Protein 1U07 (pdb70)

B-factor: mean 22.91, std 12.28, range [8.28, 157.85]

Foldseek 3Di:
DAAWDWPDQFAFDQDPVCVVVVDKKKWKWWWKADLQFFTDPIDTPDIPPPPGCVVRVVVRRRVIGIDHRGIDGTDMDMHIGDGDDDDDDD/DWAWDDQDAFDQQPVCVVVVHKKKWKWWWKQALQFATHDIDTPDIVVPPGCPVRNVVRRRVIGIHHPDIDGGDMDMHIGDDDDDDDDD

Structure (mmCIF, N/CA/C/O backbone):
data_1U07
#
_entry.id   1U07
#
_cell.length_a   22.580
_cell.length_b   49.320
_cell.length_c   72.220
_cell.angle_alpha   90.00
_cell.angle_beta   97.99
_cell.angle_gamma   90.00
#
_symmetry.space_group_name_H-M   'P 1 21 1'
#
loop_
_entity.id
_entity.type
_entity.pdbx_description
1 polymer 'TonB protein'
2 water water
#
loop_
_atom_site.group_PDB
_atom_site.id
_atom_site.type_symbol
_atom_site.label_atom_id
_atom_site.label_alt_id
_atom_site.label_comp_id
_atom_site.label_asym_id
_atom_site.label_entity_id
_atom_site.label_seq_id
_atom_site.pdbx_PDB_ins_code
_atom_site.Cartn_x
_atom_site.Cartn_y
_atom_site.Cartn_z
_atom_site.occupancy
_atom_site.B_iso_or_equiv
_atom_site.auth_seq_id
_atom_site.auth_comp_id
_atom_site.auth_asym_id
_atom_site.auth_atom_id
_atom_site.pdbx_PDB_model_num
ATOM 1 N N . ALA A 1 1 ? 8.135 -22.074 30.824 1.00 39.94 150 ALA A N 1
ATOM 2 C CA . ALA A 1 1 ? 7.933 -21.538 32.182 1.00 29.46 150 ALA A CA 1
ATOM 3 C C . ALA A 1 1 ? 6.437 -21.288 32.400 1.00 27.21 150 ALA A C 1
ATOM 4 O O . ALA A 1 1 ? 5.613 -21.364 31.493 1.00 47.06 150 ALA A O 1
ATOM 6 N N . SER A 1 2 ? 6.022 -20.977 33.589 1.00 30.43 151 SER A N 1
ATOM 7 C CA . SER A 1 2 ? 4.687 -20.913 34.085 1.00 31.58 151 SER A CA 1
ATOM 8 C C . SER A 1 2 ? 3.933 -19.639 33.789 1.00 28.69 151 SER A C 1
ATOM 9 O O . SER A 1 2 ? 4.408 -18.614 33.342 1.00 53.01 151 SER A O 1
ATOM 12 N N . GLY A 1 3 ? 2.642 -19.721 34.096 1.00 28.28 152 GLY A N 1
ATOM 13 C CA . GLY A 1 3 ? 1.789 -18.529 34.140 1.00 33.04 152 GLY A CA 1
ATOM 14 C C . GLY A 1 3 ? 0.922 -18.439 32.909 1.00 30.63 152 GLY A C 1
ATOM 15 O O . GLY A 1 3 ? 1.057 -19.263 31.997 1.00 37.85 152 GLY A O 1
ATOM 16 N N . PRO A 1 4 ? 0.064 -17.441 32.895 1.00 24.17 153 PRO A N 1
ATOM 17 C CA . PRO A 1 4 ? -0.859 -17.287 31.780 1.00 21.24 153 PRO A CA 1
ATOM 18 C C . PRO A 1 4 ? -0.113 -17.153 30.460 1.00 21.19 153 PRO A C 1
ATOM 19 O O . PRO A 1 4 ? 0.926 -16.511 30.415 1.00 28.17 153 PRO A O 1
ATOM 23 N N . ARG A 1 5 ? -0.621 -17.699 29.402 1.00 21.73 154 ARG A N 1
ATOM 24 C CA . ARG A 1 5 ? -0.068 -17.666 28.075 1.00 23.94 154 ARG A CA 1
ATOM 25 C C . ARG A 1 5 ? -1.121 -17.134 27.073 1.00 17.77 154 ARG A C 1
ATOM 26 O O . ARG A 1 5 ? -2.259 -17.590 27.057 1.00 14.98 154 ARG A O 1
ATOM 34 N N . ALA A 1 6 ? -0.772 -16.150 26.253 1.00 18.56 155 ALA A N 1
ATOM 35 C CA . ALA A 1 6 ? -1.671 -15.495 25.322 1.00 15.07 155 ALA A CA 1
ATOM 36 C C . ALA A 1 6 ? -1.992 -16.329 24.085 1.00 14.66 155 ALA A C 1
ATOM 37 O O . ALA A 1 6 ? -1.106 -16.905 23.419 1.00 19.88 155 ALA A O 1
ATOM 39 N N . LEU A 1 7 ? -3.264 -16.354 23.709 1.00 13.35 156 LEU A N 1
ATOM 40 C CA . LEU A 1 7 ? -3.737 -16.830 22.434 1.00 13.39 156 LEU A CA 1
ATOM 41 C C . LEU A 1 7 ? -3.770 -15.751 21.350 1.00 11.36 156 LEU A C 1
ATOM 42 O O . LEU A 1 7 ? -3.581 -16.073 20.202 1.00 14.15 156 LEU A O 1
ATOM 47 N N . SER A 1 8 ? -4.002 -14.514 21.762 1.00 10.60 157 SER A N 1
ATOM 48 C CA . SER A 1 8 ? -4.040 -13.412 20.809 1.00 11.42 157 SER A CA 1
ATOM 49 C C . SER A 1 8 ? -3.755 -12.124 21.548 1.00 10.32 157 SER A C 1
ATOM 50 O O . SER A 1 8 ? -4.373 -11.833 22.562 1.00 11.11 157 SER A O 1
ATOM 55 N N . ARG A 1 9 ? -2.815 -11.345 21.007 1.00 10.90 158 ARG A N 1
ATOM 56 C CA . ARG A 1 9 ? -2.565 -10.011 21.477 1.00 11.81 158 ARG A CA 1
ATOM 57 C C . ARG A 1 9 ? -2.608 -8.937 20.392 1.00 13.32 158 ARG A C 1
ATOM 58 O O . ARG A 1 9 ? -1.592 -8.657 19.772 1.00 16.12 158 ARG A O 1
ATOM 66 N N . ASN A 1 10 ? -3.780 -8.323 20.253 1.00 15.87 159 ASN A N 1
ATOM 67 C CA . ASN A 1 10 ? -4.068 -7.235 19.306 1.00 16.02 159 ASN A CA 1
ATOM 68 C C . ASN A 1 10 ? -3.080 -6.103 19.490 1.00 14.78 159 ASN A C 1
ATOM 69 O O . ASN A 1 10 ? -2.873 -5.615 20.588 1.00 13.60 159 ASN A O 1
ATOM 78 N N . GLN A 1 11 ? -2.451 -5.606 18.415 1.00 16.20 160 GLN A N 1
ATOM 79 C CA . GLN A 1 11 ? -1.563 -4.452 18.499 1.00 16.49 160 GLN A CA 1
ATOM 80 C C . GLN A 1 11 ? -2.363 -3.176 18.695 1.00 14.94 160 GLN A C 1
ATOM 81 O O . GLN A 1 11 ? -3.357 -2.990 17.973 1.00 19.65 160 GLN A O 1
ATOM 92 N N . PRO A 1 12 ? -2.047 -2.252 19.579 1.00 15.22 161 PRO A N 1
ATOM 93 C CA . PRO A 1 12 ? -2.822 -1.015 19.649 1.00 16.28 161 PRO A CA 1
ATOM 94 C C . PRO A 1 12 ? -2.749 -0.179 18.386 1.00 20.88 161 PRO A C 1
ATOM 95 O O . PRO A 1 12 ? -1.763 -0.212 17.667 1.00 25.73 161 PRO A O 1
ATOM 99 N N . GLN A 1 13 ? -3.868 0.513 18.140 1.00 22.59 162 GLN A N 1
ATOM 100 C CA . GLN A 1 13 ? -3.893 1.524 17.108 1.00 23.05 162 GLN A CA 1
ATOM 101 C C . GLN A 1 13 ? -3.039 2.714 17.557 1.00 20.43 162 GLN A C 1
ATOM 102 O O . GLN A 1 13 ? -3.015 3.122 18.715 1.00 20.62 162 GLN A O 1
ATOM 108 N N . TYR A 1 14 ? -2.321 3.327 16.635 1.00 15.77 163 TYR A N 1
ATOM 109 C CA . TYR A 1 14 ? -1.571 4.557 16.840 1.00 15.03 163 TYR A CA 1
ATOM 110 C C . TYR A 1 14 ? -2.586 5.702 16.873 1.00 14.69 163 TYR A C 1
ATOM 111 O O . TYR A 1 14 ? -3.267 5.850 15.841 1.00 18.14 163 TYR A O 1
ATOM 120 N N . PRO A 1 15 ? -2.715 6.401 17.989 1.00 14.96 164 PRO A N 1
ATOM 121 C CA . PRO A 1 15 ? -3.775 7.437 18.065 1.00 16.98 164 PRO A CA 1
ATOM 122 C C . PRO A 1 15 ? -3.615 8.464 16.954 1.00 15.48 164 PRO A C 1
ATOM 123 O O . PRO A 1 15 ? -2.492 8.894 16.662 1.00 13.84 164 PRO A O 1
ATOM 127 N N . ALA A 1 16 ? -4.687 8.878 16.299 1.00 19.29 165 ALA A N 1
ATOM 128 C CA . ALA A 1 16 ? -4.594 9.851 15.221 1.00 18.79 165 ALA A CA 1
ATOM 129 C C . ALA A 1 16 ? -3.876 11.128 15.597 1.00 14.99 165 ALA A C 1
ATOM 130 O O . ALA A 1 16 ? -3.087 11.667 14.829 1.00 15.96 165 ALA A O 1
ATOM 132 N N . ARG A 1 17 ? -4.181 11.624 16.787 1.00 15.99 166 ARG A N 1
ATOM 133 C CA . ARG A 1 17 ? -3.557 12.844 17.280 1.00 14.71 166 ARG A CA 1
ATOM 134 C C . ARG A 1 17 ? -2.041 12.689 17.351 1.00 13.66 166 ARG A C 1
ATOM 135 O O . ARG A 1 17 ? -1.261 13.552 16.952 1.00 13.06 166 ARG A O 1
ATOM 143 N N . ALA A 1 18 ? -1.571 11.573 17.873 1.00 15.05 167 ALA A N 1
ATOM 144 C CA . ALA A 1 18 ? -0.147 11.297 17.950 1.00 14.06 167 ALA A CA 1
ATOM 145 C C . ALA A 1 18 ? 0.490 11.150 16.592 1.00 13.98 167 ALA A C 1
ATOM 146 O O . ALA A 1 18 ? 1.627 11.587 16.442 1.00 15.15 167 ALA A O 1
ATOM 148 N N . GLN A 1 19 ? -0.163 10.534 15.628 1.00 13.43 168 GLN A N 1
ATOM 149 C CA . GLN A 1 19 ? 0.319 10.433 14.262 1.00 14.82 168 GLN A CA 1
ATOM 150 C C . GLN A 1 19 ? 0.488 11.822 13.692 1.00 13.30 168 GLN A C 1
ATOM 151 O O . GLN A 1 19 ? 1.499 12.150 13.039 1.00 16.93 168 GLN A O 1
ATOM 157 N N . ALA A 1 20 ? -0.545 12.646 13.890 1.00 13.04 169 ALA A N 1
ATOM 158 C CA . ALA A 1 20 ? -0.522 14.011 13.327 1.00 13.26 169 ALA A CA 1
ATOM 159 C C . ALA A 1 20 ? 0.606 14.840 13.905 1.00 14.20 169 ALA A C 1
ATOM 160 O O . ALA A 1 20 ? 1.227 15.672 13.202 1.00 16.03 169 ALA A O 1
ATOM 162 N N . LEU A 1 21 ? 0.870 14.665 15.194 1.00 13.06 170 LEU A N 1
ATOM 163 C CA . LEU A 1 21 ? 1.936 15.417 15.883 1.00 14.17 170 LEU A CA 1
ATOM 164 C C . LEU A 1 21 ? 3.304 14.748 15.759 1.00 15.22 170 LEU A C 1
ATOM 165 O O . LEU A 1 21 ? 4.293 15.372 16.173 1.00 18.94 170 LEU A O 1
ATOM 170 N N . ARG A 1 22 ? 3.377 13.556 15.160 1.00 13.43 171 ARG A N 1
ATOM 171 C CA . ARG A 1 22 ? 4.595 12.788 14.950 1.00 15.49 171 ARG A CA 1
ATOM 172 C C . ARG A 1 22 ? 5.345 12.637 16.271 1.00 18.92 171 ARG A C 1
ATOM 173 O O . ARG A 1 22 ? 6.541 12.874 16.419 1.00 23.23 171 ARG A O 1
ATOM 181 N N . ILE A 1 23 ? 4.564 12.141 17.252 1.00 18.62 172 ILE A N 1
ATOM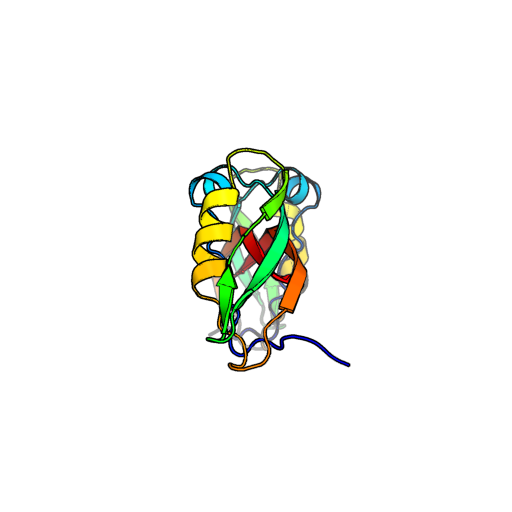 182 C CA . ILE A 1 23 ? 5.203 11.855 18.520 1.00 22.49 172 ILE A CA 1
ATOM 183 C C . ILE A 1 23 ? 5.173 10.391 18.905 1.00 16.71 172 ILE A C 1
ATOM 184 O O . ILE A 1 23 ? 4.241 9.653 18.589 1.00 16.92 172 ILE A O 1
ATOM 189 N N . GLU A 1 24 ? 6.251 10.079 19.619 1.00 13.98 173 GLU A N 1
ATOM 190 C CA . GLU A 1 24 ? 6.508 8.748 20.139 1.00 12.47 173 GLU A CA 1
ATOM 191 C C . GLU A 1 24 ? 6.013 8.666 21.558 1.00 11.01 173 GLU A C 1
ATOM 192 O O . GLU A 1 24 ? 5.789 9.674 22.239 1.00 14.42 173 GLU A O 1
ATOM 198 N N . GLY A 1 25 ? 5.926 7.444 22.032 1.00 11.08 174 GLY A N 1
ATOM 199 C CA . GLY A 1 25 ? 5.606 7.258 23.448 1.00 15.71 174 GLY A CA 1
ATOM 200 C C . GLY A 1 25 ? 5.758 5.836 23.909 1.00 9.38 174 GLY A C 1
ATOM 201 O O . GLY A 1 25 ? 6.075 4.933 23.149 1.00 9.99 174 GLY A O 1
ATOM 202 N N . GLN A 1 26 ? 5.530 5.661 25.189 1.00 9.94 175 GLN A N 1
ATOM 203 C CA . GLN A 1 26 ? 5.681 4.370 25.837 1.00 12.59 175 GLN A CA 1
ATOM 204 C C . GLN A 1 26 ? 4.650 4.246 26.943 1.00 10.82 175 GLN A C 1
ATOM 205 O O . GLN A 1 26 ? 4.487 5.223 27.679 1.00 12.16 175 GLN A O 1
ATOM 216 N N . VAL A 1 27 ? 4.044 3.090 27.056 1.00 10.66 176 VAL A N 1
ATOM 217 C CA . VAL A 1 27 ? 3.108 2.811 28.126 1.00 10.28 176 VAL A CA 1
ATOM 218 C C . VAL A 1 27 ? 3.468 1.477 28.783 1.00 10.13 176 VAL A C 1
ATOM 219 O O . VAL A 1 27 ? 3.561 0.489 28.065 1.00 11.93 176 VAL A O 1
ATOM 223 N N . LYS A 1 28 ? 3.651 1.451 30.099 1.00 9.73 177 LYS A N 1
ATOM 224 C CA . LYS A 1 28 ? 3.934 0.208 30.850 1.00 9.22 177 LYS A CA 1
ATOM 225 C C . LYS A 1 28 ? 2.667 -0.147 31.602 1.00 8.71 177 LYS A C 1
ATOM 226 O O . LYS A 1 28 ? 2.091 0.722 32.266 1.00 9.81 177 LYS A O 1
ATOM 232 N N . VAL A 1 29 ? 2.242 -1.397 31.462 1.00 8.51 178 VAL A N 1
ATOM 233 C CA . VAL A 1 29 ? 1.001 -1.860 32.032 1.00 10.04 178 VAL A CA 1
ATOM 234 C C . VAL A 1 29 ? 1.244 -3.103 32.863 1.00 10.54 178 VAL A C 1
ATOM 235 O O . VAL A 1 29 ? 1.997 -3.975 32.477 1.00 12.30 178 VAL A O 1
ATOM 239 N N . LYS A 1 30 ? 0.520 -3.180 33.974 1.00 11.40 179 LYS A N 1
ATOM 240 C CA . LYS A 1 30 ? 0.418 -4.380 34.802 1.00 11.92 179 LYS A CA 1
ATOM 241 C C . LYS A 1 30 ? -1.030 -4.823 34.810 1.00 11.80 179 LYS A C 1
ATOM 242 O O . LYS A 1 30 ? -1.928 -3.973 34.878 1.00 15.15 179 LYS A O 1
ATOM 248 N N . PHE A 1 31 ? -1.286 -6.122 34.710 1.00 11.73 180 PHE A N 1
ATOM 249 C CA . PHE A 1 31 ? -2.657 -6.578 34.598 1.00 12.63 180 PHE A CA 1
ATOM 250 C C . PHE A 1 31 ? -2.753 -8.011 35.131 1.00 12.73 180 PHE A C 1
ATOM 251 O O . PHE A 1 31 ? -1.779 -8.709 35.352 1.00 13.26 180 PHE A O 1
ATOM 259 N N . ASP A 1 32 ? -4.037 -8.408 35.281 1.00 14.56 181 ASP A N 1
ATOM 260 C CA . ASP A 1 32 ? -4.401 -9.783 35.646 1.00 13.38 181 ASP A CA 1
ATOM 261 C C . ASP A 1 32 ? -5.071 -10.469 34.474 1.00 11.69 181 ASP A C 1
ATOM 262 O O . ASP A 1 32 ? -5.571 -9.843 33.554 1.00 12.56 181 ASP A O 1
ATOM 267 N N . VAL A 1 33 ? -5.063 -11.798 34.529 1.00 12.42 182 VAL A N 1
ATOM 268 C CA . VAL A 1 33 ? -5.714 -12.660 33.572 1.00 10.97 182 VAL A CA 1
ATOM 269 C C . VAL A 1 33 ? -6.734 -13.488 34.352 1.00 10.95 182 VAL A C 1
ATOM 270 O O . VAL A 1 33 ? -6.390 -14.132 35.344 1.00 12.07 182 VAL A O 1
ATOM 274 N N . THR A 1 34 ? -7.983 -13.435 33.893 1.00 10.90 183 THR A N 1
ATOM 275 C CA . THR A 1 34 ? -9.073 -14.150 34.539 1.00 12.09 183 THR A CA 1
ATOM 276 C C . THR A 1 34 ? -9.157 -15.611 34.113 1.00 10.55 183 THR A C 1
ATOM 277 O O . THR A 1 34 ? -8.538 -15.998 33.114 1.00 11.03 183 THR A O 1
ATOM 281 N N . PRO A 1 35 ? -9.891 -16.431 34.838 1.00 11.26 184 PRO A N 1
ATOM 282 C CA . PRO A 1 35 ? -10.089 -17.836 34.419 1.00 11.84 184 PRO A CA 1
ATOM 283 C C . PRO A 1 35 ? -10.651 -17.994 33.023 1.00 11.88 184 PRO A C 1
ATOM 284 O O . PRO A 1 35 ? -10.365 -18.988 32.354 1.00 14.63 184 PRO A O 1
ATOM 288 N N . ASP A 1 36 ? -11.457 -17.042 32.557 1.00 12.60 185 ASP A N 1
ATOM 289 C CA . ASP A 1 36 ? -11.988 -17.070 31.199 1.00 14.39 185 ASP A CA 1
ATOM 290 C C . ASP A 1 36 ? -10.989 -16.652 30.140 1.00 13.75 185 ASP A C 1
ATOM 291 O O . ASP A 1 36 ? -11.322 -16.748 28.942 1.00 18.82 185 ASP A O 1
ATOM 296 N N . GLY A 1 37 ? -9.799 -16.227 30.569 1.00 12.25 186 GLY A N 1
ATOM 297 C CA . GLY A 1 37 ? -8.742 -15.820 29.628 1.00 13.01 186 GLY A CA 1
ATOM 298 C C . GLY A 1 37 ? -8.842 -14.368 29.194 1.00 11.80 186 GLY A C 1
ATOM 299 O O . GLY A 1 37 ? -8.267 -13.994 28.181 1.00 14.42 186 GLY A O 1
ATOM 300 N N . ARG A 1 38 ? -9.464 -13.516 29.993 1.00 11.46 187 ARG A N 1
ATOM 301 C CA . ARG A 1 38 ? -9.537 -12.098 29.720 1.00 11.40 187 ARG A CA 1
ATOM 302 C C . ARG A 1 38 ? -8.564 -11.305 30.563 1.00 11.55 187 ARG A C 1
ATOM 303 O O . ARG A 1 38 ? -8.200 -11.701 31.661 1.00 12.16 187 ARG A O 1
ATOM 311 N N . VAL A 1 39 ? -8.143 -10.163 30.047 1.00 13.04 188 VAL A N 1
ATOM 312 C CA . VAL A 1 39 ? -7.381 -9.196 30.785 1.00 12.05 188 VAL A CA 1
ATOM 313 C C . VAL A 1 39 ? -8.326 -8.420 31.694 1.00 14.11 188 VAL A C 1
ATOM 314 O O . VAL A 1 39 ? -9.388 -7.979 31.297 1.00 19.81 188 VAL A O 1
ATOM 318 N N . ASP A 1 40 ? -7.940 -8.241 32.942 1.00 13.12 189 ASP A N 1
ATOM 319 C CA . ASP A 1 40 ? -8.651 -7.461 33.934 1.00 15.22 189 ASP A CA 1
ATOM 320 C C . ASP A 1 40 ? -7.676 -6.683 34.785 1.00 14.71 189 ASP A C 1
ATOM 321 O O . ASP A 1 40 ? -6.482 -6.905 34.794 1.00 15.39 189 ASP A O 1
ATOM 326 N N . ASN A 1 41 ? -8.245 -5.747 35.560 1.00 16.59 190 ASN A N 1
ATOM 327 C CA . ASN A 1 41 ? -7.465 -4.960 36.504 1.00 18.89 190 ASN A CA 1
ATOM 328 C C . ASN A 1 41 ? -6.247 -4.328 35.858 1.00 18.57 190 ASN A C 1
ATOM 329 O O . ASN A 1 41 ? -5.103 -4.396 36.316 1.00 18.67 190 ASN A O 1
ATOM 338 N N . VAL A 1 42 ? -6.491 -3.681 34.724 1.00 17.23 191 VAL A N 1
ATOM 339 C CA . VAL A 1 42 ? -5.412 -3.025 33.993 1.00 17.14 191 VAL A CA 1
ATOM 340 C C . VAL A 1 42 ? -4.904 -1.830 34.793 1.00 18.57 191 VAL A C 1
ATOM 341 O O . VAL A 1 42 ? -5.677 -0.925 35.193 1.00 23.71 191 VAL A O 1
ATOM 345 N N . GLN A 1 43 ? -3.613 -1.800 35.031 1.00 16.40 192 GLN A N 1
ATOM 346 C CA . GLN A 1 43 ? -2.964 -0.689 35.720 1.00 15.80 192 GLN A CA 1
ATOM 347 C C . GLN A 1 43 ? -1.883 -0.090 34.856 1.00 13.51 192 GLN A C 1
ATOM 348 O O . GLN A 1 43 ? -0.944 -0.777 34.477 1.00 16.76 192 GLN A O 1
ATOM 354 N N . ILE A 1 44 ? -2.019 1.166 34.538 1.00 14.16 193 ILE A N 1
ATOM 355 C CA . ILE A 1 44 ? -1.027 1.896 33.801 1.00 12.53 193 ILE A CA 1
ATOM 356 C C . ILE A 1 44 ? 0.044 2.364 34.765 1.00 12.51 193 ILE A C 1
ATOM 357 O O . ILE A 1 44 ? -0.260 3.210 35.628 1.00 15.79 193 ILE A O 1
ATOM 362 N N . LEU A 1 45 ? 1.236 1.856 34.695 1.00 12.67 194 LEU A N 1
ATOM 363 C CA . LEU A 1 45 ? 2.330 2.194 35.594 1.00 13.29 194 LEU A CA 1
ATOM 364 C C . LEU A 1 45 ? 3.125 3.377 35.101 1.00 12.71 194 LEU A C 1
ATOM 365 O O . LEU A 1 45 ? 3.747 4.094 35.919 1.00 14.19 194 LEU A O 1
ATOM 370 N N . SER A 1 46 ? 3.129 3.628 33.799 1.00 11.79 195 SER A N 1
ATOM 371 C CA . SER A 1 46 ? 3.818 4.760 33.228 1.00 11.73 195 SER A CA 1
ATOM 372 C C . SER A 1 46 ? 3.201 5.011 31.866 1.00 10.29 195 SER A C 1
ATOM 373 O O . SER A 1 46 ? 2.848 4.058 31.175 1.00 10.76 195 SER A O 1
ATOM 378 N N . ALA A 1 47 ? 3.106 6.257 31.480 1.00 11.12 196 ALA A N 1
ATOM 379 C CA . ALA A 1 47 ? 2.608 6.620 30.147 1.00 11.09 196 ALA A CA 1
ATOM 380 C C . ALA A 1 47 ? 3.221 7.967 29.793 1.00 12.72 196 ALA A C 1
ATOM 381 O O . ALA A 1 47 ? 2.969 8.989 30.428 1.00 15.17 196 ALA A O 1
ATOM 383 N N . LYS A 1 48 ? 4.076 7.950 28.785 1.00 11.37 197 LYS A N 1
ATOM 384 C CA . LYS A 1 48 ? 4.809 9.133 28.382 1.00 13.82 197 LYS A CA 1
ATOM 385 C C . LYS A 1 48 ? 4.716 9.338 26.894 1.00 15.96 197 LYS A C 1
ATOM 386 O O . LYS A 1 48 ? 4.994 8.389 26.193 1.00 20.65 197 LYS A O 1
ATOM 392 N N . PRO A 1 49 ? 4.357 10.512 26.424 1.00 14.81 198 PRO A N 1
ATOM 393 C CA . PRO A 1 49 ? 3.776 11.608 27.202 1.00 13.62 198 PRO A CA 1
ATOM 394 C C . PRO A 1 49 ? 2.395 11.236 27.728 1.00 13.76 198 PRO A C 1
ATOM 395 O O . PRO A 1 49 ? 1.811 10.309 27.187 1.00 18.12 198 PRO A O 1
ATOM 399 N N . ALA A 1 50 ? 1.953 11.948 28.757 1.00 15.05 199 ALA A N 1
ATOM 400 C CA . ALA A 1 50 ? 0.656 11.686 29.360 1.00 15.72 199 ALA A CA 1
ATOM 401 C C . ALA A 1 50 ? -0.487 12.081 28.436 1.00 16.44 199 ALA A C 1
ATOM 402 O O . ALA A 1 50 ? -0.354 13.008 27.606 1.00 20.01 199 ALA A O 1
ATOM 404 N N . ASN A 1 51 ? -1.615 11.417 28.643 1.00 18.96 200 ASN A N 1
ATOM 405 C CA . ASN A 1 51 ? -2.853 11.846 27.971 1.00 21.99 200 ASN A CA 1
ATOM 406 C C . ASN A 1 51 ? -2.760 11.838 26.451 1.00 19.67 200 ASN A C 1
ATOM 407 O O . ASN A 1 51 ? -3.158 12.736 25.706 1.00 29.86 200 ASN A O 1
ATOM 412 N N . MET A 1 52 ? -2.210 10.701 26.000 1.00 15.19 201 MET A N 1
ATOM 413 C CA . MET A 1 52 ? -2.044 10.473 24.574 1.00 14.28 201 MET A CA 1
ATOM 414 C C . MET A 1 52 ? -2.312 9.044 24.139 1.00 12.48 201 MET A C 1
ATOM 415 O O . MET A 1 52 ? -3.013 8.836 23.144 1.00 15.18 201 MET A O 1
ATOM 420 N N . PHE A 1 53 ? -1.734 8.078 24.836 1.00 10.72 202 PHE A N 1
ATOM 421 C CA . PHE A 1 53 ? -1.748 6.674 24.423 1.00 11.21 202 PHE A CA 1
ATOM 422 C C . PHE A 1 53 ? -2.581 5.774 25.301 1.00 10.40 202 PHE A C 1
ATOM 423 O O . PHE A 1 53 ? -2.772 4.602 24.959 1.00 10.76 202 PHE A O 1
ATOM 431 N N . GLU A 1 54 ? -3.015 6.228 26.475 1.00 11.97 203 GLU A N 1
ATOM 432 C CA . GLU A 1 54 ? -3.644 5.342 27.455 1.00 12.32 203 GLU A CA 1
ATOM 433 C C . GLU A 1 54 ? -4.900 4.692 26.911 1.00 12.19 203 GLU A C 1
ATOM 434 O O . GLU A 1 54 ? -5.124 3.492 27.131 1.00 11.81 203 GLU A O 1
ATOM 440 N N . ARG A 1 55 ? -5.748 5.456 26.267 1.00 12.49 204 ARG A N 1
ATOM 441 C CA . ARG A 1 55 ? -7.046 4.923 25.805 1.00 14.53 204 ARG A CA 1
ATOM 442 C C . ARG A 1 55 ? -6.801 3.827 24.771 1.00 12.28 204 ARG A C 1
ATOM 443 O O . ARG A 1 55 ? -7.457 2.774 24.827 1.00 12.46 204 ARG A O 1
ATOM 451 N N . GLU A 1 56 ? -5.917 4.040 23.798 1.00 11.36 205 GLU A N 1
ATOM 452 C CA . GLU A 1 56 ? -5.729 3.015 22.785 1.00 11.37 205 GLU A CA 1
ATOM 453 C C . GLU A 1 56 ? -5.062 1.784 23.357 1.00 9.42 205 GLU A C 1
ATOM 454 O O . GLU A 1 56 ? -5.351 0.664 22.925 1.00 10.80 205 GLU A O 1
ATOM 460 N N . VAL A 1 57 ? -4.200 1.920 24.343 1.00 9.72 206 VAL A N 1
ATOM 461 C CA . VAL A 1 57 ? -3.626 0.767 24.997 1.00 9.40 206 VAL A CA 1
ATOM 462 C C . VAL A 1 57 ? -4.691 -0.050 25.690 1.00 9.37 206 VAL A C 1
ATOM 463 O O . VAL A 1 57 ? -4.774 -1.275 25.539 1.00 9.92 206 VAL A O 1
ATOM 467 N N . LYS A 1 58 ? -5.537 0.644 26.486 1.00 10.29 207 LYS A N 1
ATOM 468 C CA . LYS A 1 58 ? -6.594 -0.085 27.200 1.00 11.18 207 LYS A CA 1
ATOM 469 C C . LYS A 1 58 ? -7.532 -0.751 26.241 1.00 11.13 207 LYS A C 1
ATOM 470 O O . LYS A 1 58 ? -7.957 -1.903 26.453 1.00 12.50 207 LYS A O 1
ATOM 476 N N . ASN A 1 59 ? -7.920 -0.076 25.142 1.00 11.16 208 ASN A N 1
ATOM 477 C CA . ASN A 1 59 ? -8.865 -0.646 24.235 1.00 11.86 208 ASN A CA 1
ATOM 478 C C . ASN A 1 59 ? -8.274 -1.894 23.595 1.00 10.57 208 ASN A C 1
ATOM 479 O O . ASN A 1 59 ? -8.980 -2.871 23.358 1.00 11.84 208 ASN A O 1
ATOM 484 N N . ALA A 1 60 ? -6.954 -1.883 23.287 1.00 10.41 209 ALA A N 1
ATOM 485 C CA . ALA A 1 60 ? -6.342 -3.054 22.700 1.00 10.46 209 ALA A CA 1
ATOM 486 C C . ALA A 1 60 ? -6.285 -4.190 23.704 1.00 9.79 209 ALA A C 1
ATOM 487 O O . ALA A 1 60 ? -6.546 -5.341 23.331 1.00 10.79 209 ALA A O 1
ATOM 489 N N . MET A 1 61 ? -5.898 -3.910 24.917 1.00 10.42 210 MET A N 1
ATOM 490 C CA . MET A 1 61 ? -5.701 -4.999 25.864 1.00 11.63 210 MET A CA 1
ATOM 491 C C . MET A 1 61 ? -7.023 -5.706 26.199 1.00 10.47 210 MET A C 1
ATOM 492 O O . MET A 1 61 ? -7.007 -6.911 26.467 1.00 10.87 210 MET A O 1
ATOM 497 N N . ARG A 1 62 ? -8.178 -5.023 26.126 1.00 10.08 211 ARG A N 1
ATOM 498 C CA . ARG A 1 62 ? -9.455 -5.706 26.325 1.00 10.69 211 ARG A CA 1
ATOM 499 C C . ARG A 1 62 ? -9.770 -6.686 25.188 1.00 10.02 211 ARG A C 1
ATOM 500 O O . ARG A 1 62 ? -10.640 -7.550 25.383 1.00 11.95 211 ARG A O 1
ATOM 508 N N . ARG A 1 63 ? -9.082 -6.602 24.070 1.00 8.78 212 ARG A N 1
ATOM 509 C CA . ARG A 1 63 ? -9.199 -7.549 22.992 1.00 9.32 212 ARG A CA 1
ATOM 510 C C . ARG A 1 63 ? -8.326 -8.774 23.165 1.00 9.32 212 ARG A C 1
ATOM 511 O O . ARG A 1 63 ? -8.492 -9.777 22.440 1.00 10.38 212 ARG A O 1
ATOM 519 N N . TRP A 1 64 ? -7.318 -8.697 24.025 1.00 8.63 213 TRP A N 1
ATOM 520 C CA . TRP A 1 64 ? -6.390 -9.790 24.168 1.00 8.73 213 TRP A CA 1
ATOM 521 C C . TRP A 1 64 ? -7.120 -11.017 24.699 1.00 8.45 213 TRP A C 1
ATOM 522 O O . TRP A 1 64 ? -8.111 -10.906 25.435 1.00 9.68 213 TRP A O 1
ATOM 533 N N . ARG A 1 65 ? -6.646 -12.187 24.342 1.00 8.28 214 ARG A N 1
ATOM 534 C CA . ARG A 1 65 ? -7.198 -13.453 24.810 1.00 8.64 214 ARG A CA 1
ATOM 535 C C . ARG A 1 65 ? -6.065 -14.339 25.307 1.00 9.18 214 ARG A C 1
ATOM 536 O O . ARG A 1 65 ? -5.070 -14.487 24.612 1.00 10.39 214 ARG A O 1
ATOM 544 N N . TYR A 1 66 ? -6.224 -14.942 26.467 1.00 10.44 215 TYR A N 1
ATOM 545 C CA . TYR A 1 66 ? -5.313 -15.875 27.099 1.00 11.34 215 TYR A CA 1
ATOM 546 C C . TYR A 1 66 ? -5.943 -17.240 27.155 1.00 12.33 215 TYR A C 1
ATOM 547 O O . TYR A 1 66 ? -7.151 -17.394 27.092 1.00 11.95 215 TYR A O 1
ATOM 556 N N . GLU A 1 67 ? -5.121 -18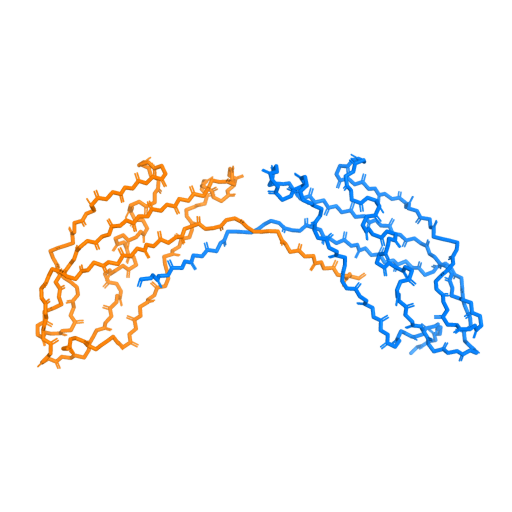.269 27.343 1.00 12.82 216 GLU A N 1
ATOM 557 C CA . GLU A 1 67 ? -5.627 -19.609 27.592 1.00 14.09 216 GLU A CA 1
ATOM 558 C C . GLU A 1 67 ? -6.618 -19.605 28.735 1.00 13.41 216 GLU A C 1
ATOM 559 O O . GLU A 1 67 ? -6.256 -19.069 29.797 1.00 14.09 216 GLU A O 1
ATOM 570 N N . PRO A 1 68 ? -7.821 -20.144 28.622 1.00 15.36 217 PRO A N 1
ATOM 571 C CA . PRO A 1 68 ? -8.693 -20.265 29.786 1.00 15.34 217 PRO A CA 1
ATOM 572 C C . PRO A 1 68 ? -8.191 -21.278 30.795 1.00 15.79 217 PRO A C 1
ATOM 573 O O . PRO A 1 68 ? -7.466 -22.219 30.475 1.00 18.50 217 PRO A O 1
ATOM 577 N N . GLY A 1 69 ? -8.565 -21.074 32.054 1.00 15.03 218 GLY A N 1
ATOM 578 C CA . GLY A 1 69 ? -8.215 -21.982 33.142 1.00 16.56 218 GLY A CA 1
ATOM 579 C C . GLY A 1 69 ? -6.865 -21.770 33.766 1.00 15.92 218 GLY A C 1
ATOM 580 O O . GLY A 1 69 ? -6.419 -22.545 34.611 1.00 19.31 218 GLY A O 1
ATOM 581 N N . LYS A 1 70 ? -6.162 -20.697 33.401 1.00 15.10 219 LYS A N 1
ATOM 582 C CA . LYS A 1 70 ? -4.792 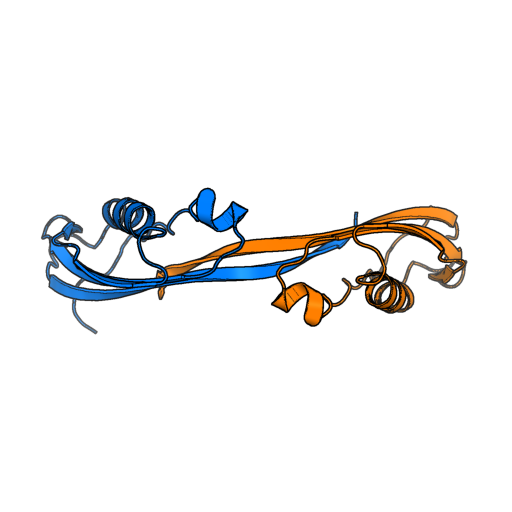-20.437 33.848 1.00 16.56 219 LYS A CA 1
ATOM 583 C C . LYS A 1 70 ? -4.719 -18.967 34.253 1.00 15.03 219 LYS A C 1
ATOM 584 O O . LYS A 1 70 ? -3.985 -18.224 33.590 1.00 15.62 219 LYS A O 1
ATOM 590 N N . PRO A 1 71 ? -5.499 -18.562 35.264 1.00 13.62 220 PRO A N 1
ATOM 591 C CA . PRO A 1 71 ? -5.466 -17.157 35.663 1.00 13.81 220 PRO A CA 1
ATOM 592 C C . PRO A 1 71 ? -4.141 -16.801 36.303 1.00 14.89 220 PRO A C 1
ATOM 593 O O . PRO A 1 71 ? -3.365 -17.641 36.767 1.00 18.89 220 PRO A O 1
ATOM 597 N N . GLY A 1 72 ? -3.854 -15.514 36.345 1.00 15.80 221 GLY A N 1
ATOM 598 C CA . GLY A 1 72 ? -2.691 -15.020 37.040 1.00 17.87 221 GLY A CA 1
ATOM 599 C C . GLY A 1 72 ? -2.825 -13.538 37.310 1.00 16.86 221 GLY A C 1
ATOM 600 O O . GLY A 1 72 ? -3.760 -12.910 36.880 1.00 18.79 221 GLY A O 1
ATOM 601 N N . SER A 1 73 ? -1.885 -13.032 38.093 1.00 19.40 222 SER A N 1
ATOM 602 C CA . SER A 1 73 ? -1.908 -11.643 38.467 1.00 19.95 222 SER A CA 1
ATOM 603 C C . SER A 1 73 ? -0.529 -11.036 38.276 1.00 19.10 222 SER A C 1
ATOM 604 O O . SER A 1 73 ? 0.518 -11.633 38.424 1.00 22.82 222 SER A O 1
ATOM 609 N N . GLY A 1 74 ? -0.587 -9.738 38.005 1.00 18.63 223 GLY A N 1
ATOM 610 C CA . GLY A 1 74 ? 0.662 -8.992 38.008 1.00 19.66 223 GLY A CA 1
ATOM 611 C C . GLY A 1 74 ? 1.562 -9.153 36.797 1.00 16.73 223 GLY A C 1
ATOM 612 O O . GLY A 1 74 ? 2.780 -8.979 36.857 1.00 21.20 223 GLY A O 1
ATOM 613 N N . ILE A 1 75 ? 1.002 -9.496 35.652 1.00 14.52 224 ILE A N 1
ATOM 614 C CA . ILE A 1 75 ? 1.705 -9.584 34.375 1.00 13.25 224 ILE A CA 1
ATOM 615 C C . ILE A 1 75 ? 2.034 -8.180 33.888 1.00 11.28 224 ILE A C 1
ATOM 616 O O . ILE A 1 75 ? 1.215 -7.282 34.012 1.00 12.76 224 ILE A O 1
ATOM 621 N N . VAL A 1 76 ? 3.237 -7.974 33.390 1.00 12.25 225 VAL A N 1
ATOM 622 C CA . VAL A 1 76 ? 3.712 -6.680 32.942 1.00 12.37 225 VAL A CA 1
ATOM 623 C C . VAL A 1 76 ? 4.039 -6.708 31.481 1.00 11.83 225 VAL A C 1
ATOM 624 O O . VAL A 1 76 ? 4.645 -7.630 30.943 1.00 16.49 225 VAL A O 1
ATOM 628 N N . VAL A 1 77 ? 3.576 -5.690 30.747 1.00 11.10 226 VAL A N 1
ATOM 629 C CA . VAL A 1 77 ? 3.933 -5.510 29.349 1.00 10.55 226 VAL A CA 1
ATOM 630 C C . VAL A 1 77 ? 4.287 -4.036 29.136 1.00 9.64 226 VAL A C 1
ATOM 631 O O . VAL A 1 77 ? 3.803 -3.145 29.793 1.00 10.11 226 VAL A O 1
ATOM 638 N N . ASN A 1 78 ? 5.180 -3.812 28.165 1.00 11.57 227 ASN A N 1
ATOM 639 C CA . ASN A 1 78 ? 5.573 -2.464 27.729 1.00 11.08 227 ASN A CA 1
ATOM 640 C C . ASN A 1 78 ? 5.084 -2.316 26.311 1.00 10.75 227 ASN A C 1
ATOM 641 O O . ASN A 1 78 ? 5.363 -3.192 25.467 1.00 12.57 227 ASN A O 1
ATOM 646 N N . ILE A 1 79 ? 4.426 -1.220 25.976 1.00 9.96 228 ILE A N 1
ATOM 647 C CA . ILE A 1 79 ? 3.927 -0.924 24.668 1.00 9.60 228 ILE A CA 1
ATOM 648 C C . ILE A 1 79 ? 4.642 0.297 24.151 1.00 9.37 228 ILE A C 1
ATOM 649 O O . ILE A 1 79 ? 4.630 1.342 24.802 1.00 11.88 228 ILE A O 1
ATOM 658 N N . LEU A 1 80 ? 5.254 0.185 22.980 1.00 8.87 229 LEU A N 1
ATOM 659 C CA . LEU A 1 80 ? 5.978 1.295 22.363 1.00 8.75 229 LEU A CA 1
ATOM 660 C C . LEU A 1 80 ? 5.189 1.832 21.191 1.00 9.13 229 LEU A C 1
ATOM 661 O O . LEU A 1 80 ? 4.627 1.081 20.389 1.00 10.57 229 LEU A O 1
ATOM 666 N N . PHE A 1 81 ? 5.225 3.143 21.062 1.00 9.07 230 PHE A N 1
ATOM 667 C CA . PHE A 1 81 ? 4.726 3.890 19.907 1.00 9.49 230 PHE A CA 1
ATOM 668 C C . PHE A 1 81 ? 5.928 4.582 19.314 1.00 10.68 230 PHE A C 1
ATOM 669 O O . PHE A 1 81 ? 6.533 5.463 19.957 1.00 10.63 230 PHE A O 1
ATOM 677 N N . LYS A 1 82 ? 6.328 4.096 18.152 1.00 10.83 231 LYS A N 1
ATOM 678 C CA . LYS A 1 82 ? 7.603 4.434 17.535 1.00 12.49 231 LYS A CA 1
ATOM 679 C C . LYS A 1 82 ? 7.414 5.250 16.268 1.00 13.68 231 LYS A C 1
ATOM 680 O O . LYS A 1 82 ? 6.528 4.911 15.481 1.00 14.75 231 LYS A O 1
ATOM 686 N N . ILE A 1 83 ? 8.276 6.229 16.064 1.00 15.57 232 ILE A N 1
ATOM 687 C CA . ILE A 1 83 ? 8.303 7.034 14.852 1.00 18.37 232 ILE A CA 1
ATOM 688 C C . ILE A 1 83 ? 9.605 6.734 14.126 1.00 18.60 232 ILE A C 1
ATOM 689 O O . ILE A 1 83 ? 10.713 6.792 14.683 1.00 21.42 232 ILE A O 1
ATOM 694 N N . ASN A 1 84 ? 9.474 6.424 12.831 1.00 19.83 233 ASN A N 1
ATOM 695 C CA . ASN A 1 84 ? 10.595 6.178 11.975 1.00 22.07 233 ASN A CA 1
ATOM 696 C C . ASN A 1 84 ? 10.356 6.783 10.578 1.00 22.78 233 ASN A C 1
ATOM 697 O O . ASN A 1 84 ? 9.219 6.929 10.121 1.00 25.03 233 ASN A O 1
ATOM 702 N N . GLY A 1 85 ? 11.445 7.126 9.906 1.00 21.21 234 GLY A N 1
ATOM 703 C CA . GLY A 1 85 ? 11.309 7.630 8.522 1.00 19.39 234 GLY A CA 1
ATOM 704 C C . GLY A 1 85 ? 11.482 6.494 7.529 1.00 20.09 234 GLY A C 1
ATOM 705 O O . GLY A 1 85 ? 12.315 5.620 7.751 1.00 24.23 234 GLY A O 1
ATOM 706 N N . THR A 1 86 ? 10.678 6.460 6.480 1.00 21.02 235 THR A N 1
ATOM 707 C CA . THR A 1 86 ? 10.718 5.497 5.398 1.00 26.31 235 THR A CA 1
ATOM 708 C C . THR A 1 86 ? 10.763 6.235 4.060 1.00 24.12 235 THR A C 1
ATOM 709 O O . THR A 1 86 ? 10.438 7.390 4.022 1.00 20.49 235 THR A O 1
ATOM 713 N N . THR A 1 87 ? 11.123 5.559 2.989 1.00 21.53 236 THR A N 1
ATOM 714 C CA . THR A 1 87 ? 11.204 6.212 1.696 1.00 19.31 236 THR A CA 1
ATOM 715 C C . THR A 1 87 ? 10.421 5.396 0.683 1.00 18.38 236 THR A C 1
ATOM 716 O O . THR A 1 87 ? 10.191 4.217 0.870 1.00 22.00 236 THR A O 1
ATOM 720 N N . GLU A 1 88 ? 10.000 5.999 -0.398 1.00 17.12 237 GLU A N 1
ATOM 721 C CA . GLU A 1 88 ? 9.261 5.318 -1.476 1.00 17.45 237 GLU A CA 1
ATOM 722 C C . GLU A 1 88 ? 9.740 5.848 -2.819 1.00 18.51 237 GLU A C 1
ATOM 723 O O . GLU A 1 88 ? 9.784 7.075 -2.898 1.00 19.25 237 GLU A O 1
ATOM 729 N N . ILE A 1 89 ? 10.026 4.975 -3.781 1.00 18.40 238 ILE A N 1
ATOM 730 C CA . ILE A 1 89 ? 10.284 5.401 -5.145 1.00 17.67 238 ILE A CA 1
ATOM 731 C C . ILE A 1 89 ? 9.025 5.065 -5.960 1.00 17.01 238 ILE A C 1
ATOM 732 O O . ILE A 1 89 ? 8.595 3.905 -5.943 1.00 22.67 238 ILE A O 1
ATOM 737 N N . GLN A 1 90 ? 8.483 6.092 -6.613 1.00 18.44 239 GLN A N 1
ATOM 738 C CA . GLN A 1 90 ? 7.288 5.957 -7.432 1.00 20.35 239 GLN A CA 1
ATOM 739 C C . GLN A 1 90 ? 7.578 6.329 -8.893 1.00 22.84 239 GLN A C 1
ATOM 740 O O . GLN A 1 90 ? 7.027 5.543 -9.768 1.00 29.55 239 GLN A O 1
ATOM 747 N N . GLY B 1 3 ? 10.086 0.460 -22.604 1.00 53.38 152 GLY B N 1
ATOM 748 C CA . GLY B 1 3 ? 11.506 0.521 -22.853 1.00 45.15 152 GLY B CA 1
ATOM 749 C C . GLY B 1 3 ? 12.374 0.216 -21.638 1.00 36.93 152 GLY B C 1
ATOM 750 O O . GLY B 1 3 ? 12.555 -0.975 -21.367 1.00 40.75 152 GLY B O 1
ATOM 751 N N . PRO B 1 4 ? 12.936 1.182 -20.934 1.00 27.34 153 PRO B N 1
ATOM 752 C CA . PRO B 1 4 ? 13.944 0.916 -19.894 1.00 23.96 153 PRO B CA 1
ATOM 753 C C . PRO B 1 4 ? 13.426 -0.088 -18.879 1.00 23.54 153 PRO B C 1
ATOM 754 O O . PRO B 1 4 ? 12.267 -0.224 -18.525 1.00 30.07 153 PRO B O 1
ATOM 758 N N . ARG B 1 5 ? 14.319 -0.923 -18.392 1.00 19.83 154 ARG B N 1
ATOM 759 C CA . ARG B 1 5 ? 14.025 -1.965 -17.442 1.00 16.59 154 ARG B CA 1
ATOM 760 C C . ARG B 1 5 ? 14.934 -1.856 -16.205 1.00 17.47 154 ARG B C 1
ATOM 761 O O . ARG B 1 5 ? 16.146 -2.121 -16.283 1.00 16.46 154 ARG B O 1
ATOM 769 N N . ALA B 1 6 ? 14.395 -1.503 -15.061 1.00 18.85 155 ALA B N 1
ATOM 770 C CA . ALA B 1 6 ? 15.200 -1.393 -13.847 1.00 17.88 155 ALA B CA 1
ATOM 771 C C . ALA B 1 6 ? 15.659 -2.735 -13.308 1.00 15.80 155 ALA B C 1
ATOM 772 O O . ALA B 1 6 ? 14.864 -3.672 -13.255 1.00 19.54 155 ALA B O 1
ATOM 774 N N . LEU B 1 7 ? 16.931 -2.826 -12.927 1.00 15.03 156 LEU B N 1
ATOM 775 C CA . LEU B 1 7 ? 17.518 -3.954 -12.238 1.00 16.09 156 LEU B CA 1
ATOM 776 C C . LEU B 1 7 ? 17.670 -3.712 -10.755 1.00 16.55 156 LEU B C 1
ATOM 777 O O . LEU B 1 7 ? 17.448 -4.626 -9.941 1.00 20.25 156 LEU B O 1
ATOM 782 N N . SER B 1 8 ? 18.081 -2.530 -10.358 1.00 15.02 157 SER B N 1
ATOM 783 C CA . SER B 1 8 ? 18.257 -2.166 -8.943 1.00 16.08 157 SER B CA 1
ATOM 784 C C . SER B 1 8 ? 17.953 -0.680 -8.799 1.00 14.15 157 SER B C 1
ATOM 785 O O . SER B 1 8 ? 18.547 0.087 -9.549 1.00 14.79 157 SER B O 1
ATOM 788 N N . ARG B 1 9 ? 17.026 -0.344 -7.913 1.00 15.52 158 ARG B N 1
ATOM 789 C CA . ARG B 1 9 ? 16.810 1.058 -7.579 1.00 14.69 158 ARG B CA 1
ATOM 790 C C . ARG B 1 9 ? 16.872 1.271 -6.082 1.00 15.13 158 ARG B C 1
ATOM 791 O O . ARG B 1 9 ? 15.865 1.264 -5.381 1.00 16.94 158 ARG B O 1
ATOM 799 N N . ASN B 1 10 ? 18.059 1.433 -5.532 1.00 15.48 159 ASN B N 1
ATOM 800 C CA . ASN B 1 10 ? 18.399 1.660 -4.129 1.00 16.49 159 ASN B CA 1
ATOM 801 C C . ASN B 1 10 ? 17.520 2.755 -3.570 1.00 15.10 159 ASN B C 1
ATOM 802 O O . ASN B 1 10 ? 17.429 3.828 -4.185 1.00 13.24 159 ASN B O 1
ATOM 811 N N . GLN B 1 11 ? 16.915 2.561 -2.409 1.00 15.81 160 GLN B N 1
ATOM 812 C CA . GLN B 1 11 ? 16.219 3.617 -1.724 1.00 15.75 160 GLN B CA 1
ATOM 813 C C . GLN B 1 11 ? 17.179 4.681 -1.200 1.00 15.69 160 GLN B C 1
ATOM 814 O O . GLN B 1 11 ? 18.228 4.303 -0.706 1.00 18.88 160 GLN B O 1
ATOM 820 N N . PRO B 1 12 ? 16.799 5.915 -1.240 1.00 14.34 161 PRO B N 1
ATOM 821 C CA . PRO B 1 12 ? 17.687 6.915 -0.641 1.00 16.01 161 PRO B CA 1
ATOM 822 C C . PRO B 1 12 ? 17.774 6.771 0.855 1.00 16.85 161 PRO B C 1
ATOM 823 O O . PRO B 1 12 ? 16.833 6.321 1.513 1.00 18.31 161 PRO B O 1
ATOM 827 N N . GLN B 1 13 ? 18.913 7.139 1.430 1.00 17.32 162 GLN B N 1
ATOM 828 C CA . GLN B 1 13 ? 19.048 7.328 2.852 1.00 19.41 162 GLN B CA 1
ATOM 829 C C . GLN B 1 13 ? 18.151 8.464 3.298 1.00 18.31 162 GLN B C 1
ATOM 830 O O . GLN B 1 13 ? 18.041 9.491 2.608 1.00 19.08 162 GLN B O 1
ATOM 836 N N . TYR B 1 14 ? 17.496 8.305 4.437 1.00 19.19 163 TYR B N 1
ATOM 837 C CA . TYR B 1 14 ? 16.724 9.393 5.014 1.00 16.82 163 TYR B CA 1
ATOM 838 C C . TYR B 1 14 ? 17.680 10.338 5.720 1.00 17.00 163 TYR B C 1
ATOM 839 O O . TYR B 1 14 ? 18.404 9.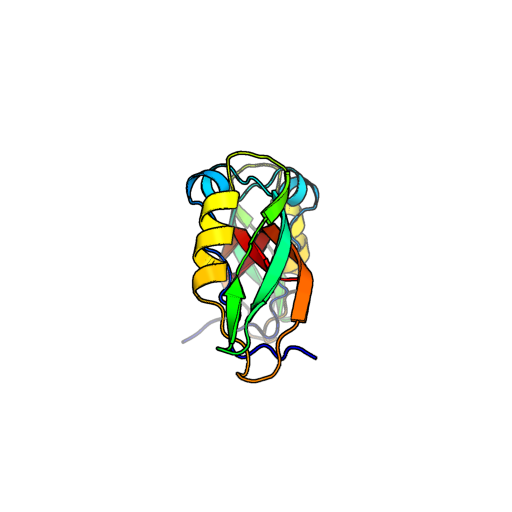833 6.601 1.00 19.27 163 TYR B O 1
ATOM 848 N N . PRO B 1 15 ? 17.802 11.600 5.315 1.00 16.14 164 PRO B N 1
ATOM 849 C CA . PRO B 1 15 ? 18.764 12.475 5.976 1.00 17.64 164 PRO B CA 1
ATOM 850 C C . PRO B 1 15 ? 18.582 12.473 7.479 1.00 17.63 164 PRO B C 1
ATOM 851 O O . PRO B 1 15 ? 17.442 12.545 7.968 1.00 17.31 164 PRO B O 1
ATOM 855 N N . ALA B 1 16 ? 19.669 12.424 8.251 1.00 18.17 165 ALA B N 1
ATOM 856 C CA . ALA B 1 16 ? 19.509 12.230 9.662 1.00 17.36 165 ALA B CA 1
ATOM 857 C C . ALA B 1 16 ? 18.837 13.437 10.289 1.00 16.31 165 ALA B C 1
ATOM 858 O O . ALA B 1 16 ? 18.063 13.299 11.221 1.00 16.12 165 ALA B O 1
ATOM 860 N N . ARG B 1 17 ? 19.150 14.635 9.833 1.00 17.29 166 ARG B N 1
ATOM 861 C CA . ARG B 1 17 ? 18.498 15.820 10.399 1.00 16.07 166 ARG B CA 1
ATOM 862 C C . ARG B 1 17 ? 16.990 15.781 10.218 1.00 14.49 166 ARG B C 1
ATOM 863 O O . ARG B 1 17 ? 16.181 16.083 11.105 1.00 16.49 166 ARG B O 1
ATOM 871 N N . ALA B 1 18 ? 16.576 15.385 9.024 1.00 16.73 167 ALA B N 1
ATOM 872 C CA . ALA B 1 18 ? 15.173 15.363 8.694 1.00 16.60 167 ALA B CA 1
ATOM 873 C C . ALA B 1 18 ? 14.477 14.282 9.517 1.00 19.16 167 ALA B C 1
ATOM 874 O O . ALA B 1 18 ? 13.369 14.473 10.021 1.00 21.36 167 ALA B O 1
ATOM 876 N N . GLN B 1 19 ? 15.148 13.154 9.699 1.00 18.82 168 GLN B N 1
ATOM 877 C CA . GLN B 1 19 ? 14.554 12.150 10.537 1.00 21.97 168 GLN B CA 1
ATOM 878 C C . GLN B 1 19 ? 14.419 12.627 11.968 1.00 22.46 168 GLN B C 1
ATOM 879 O O . GLN B 1 19 ? 13.393 12.410 12.588 1.00 23.93 168 GLN B O 1
ATOM 885 N N . ALA B 1 20 ? 15.468 13.242 12.486 1.00 16.94 169 ALA B N 1
ATOM 886 C CA . ALA B 1 20 ? 15.398 13.695 13.884 1.00 17.63 169 ALA B CA 1
ATOM 887 C C . ALA B 1 20 ? 14.310 14.726 14.082 1.00 18.88 169 ALA B C 1
ATOM 888 O O . ALA B 1 20 ? 13.723 14.760 15.165 1.00 20.75 169 ALA B O 1
ATOM 890 N N . LEU B 1 21 ? 14.073 15.580 13.097 1.00 16.33 170 LEU B N 1
ATOM 891 C CA . LEU B 1 21 ? 13.054 16.629 13.189 1.00 18.38 170 LEU B CA 1
ATOM 892 C C . LEU B 1 21 ? 11.688 16.133 12.751 1.00 20.12 170 LEU B C 1
ATOM 893 O O . LEU B 1 21 ? 10.701 16.869 12.808 1.00 23.69 170 LEU B O 1
ATOM 898 N N . ARG B 1 22 ? 11.640 14.883 12.237 1.00 21.50 171 ARG B N 1
ATOM 899 C CA . ARG B 1 22 ? 10.362 14.343 11.772 1.00 22.95 171 ARG B CA 1
ATOM 900 C C . ARG B 1 22 ? 9.783 15.185 10.630 1.00 22.57 171 ARG B C 1
ATOM 901 O O . ARG B 1 22 ? 8.589 15.529 10.581 1.00 26.50 171 ARG B O 1
ATOM 916 N N . ILE B 1 23 ? 10.694 15.498 9.722 1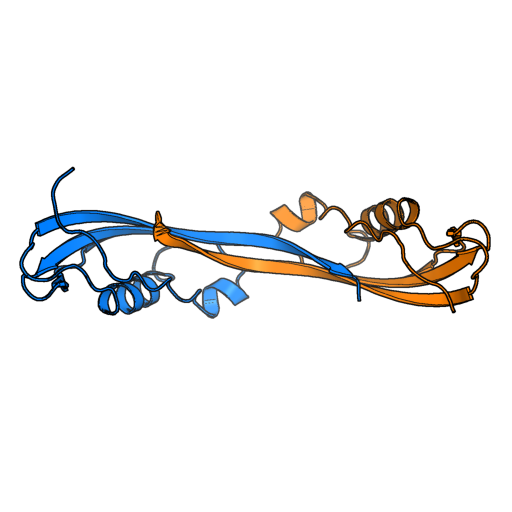.00 22.32 172 ILE B N 1
ATOM 917 C CA . ILE B 1 23 ? 10.334 16.196 8.477 1.00 21.44 172 ILE B CA 1
ATOM 918 C C . ILE B 1 23 ? 10.132 15.218 7.334 1.00 21.48 172 ILE B C 1
ATOM 919 O O . ILE B 1 23 ? 11.012 14.463 6.958 1.00 21.42 172 ILE B O 1
ATOM 924 N N . GLU B 1 24 ? 8.921 15.243 6.728 1.00 26.89 173 GLU B N 1
ATOM 925 C CA . GLU B 1 24 ? 8.571 14.558 5.522 1.00 25.75 173 GLU B CA 1
ATOM 926 C C . GLU B 1 24 ? 8.948 15.370 4.295 1.00 23.49 173 GLU B C 1
ATOM 927 O O . GLU B 1 24 ? 9.111 16.586 4.332 1.00 30.70 173 GLU B O 1
ATOM 933 N N . GLY B 1 25 ? 9.051 14.663 3.141 1.00 23.41 174 GLY B N 1
ATOM 934 C CA . GLY B 1 25 ? 9.421 15.420 1.936 1.00 23.45 174 GLY B CA 1
ATOM 935 C C . GLY B 1 25 ? 9.000 14.618 0.706 1.00 21.68 174 GLY B C 1
ATOM 936 O O . GLY B 1 25 ? 8.689 13.459 0.720 1.00 23.32 174 GLY B O 1
ATOM 937 N N . GLN B 1 26 ? 9.061 15.308 -0.397 1.00 21.63 175 GLN B N 1
ATOM 938 C CA . GLN B 1 26 ? 8.837 14.796 -1.730 1.00 23.38 175 GLN B CA 1
ATOM 939 C C . GLN B 1 26 ? 9.788 15.454 -2.702 1.00 18.20 175 GLN B C 1
ATOM 940 O O . GLN B 1 26 ? 9.907 16.684 -2.755 1.00 22.29 175 GLN B O 1
ATOM 946 N N . VAL B 1 27 ? 10.412 14.571 -3.508 1.00 16.80 176 VAL B N 1
ATOM 947 C CA . VAL B 1 27 ? 11.284 14.998 -4.568 1.00 17.32 176 VAL B CA 1
ATOM 948 C C . VAL B 1 27 ? 10.899 14.350 -5.877 1.00 18.27 176 VAL B C 1
ATOM 949 O O . VAL B 1 27 ? 10.871 13.128 -6.043 1.00 18.47 176 VAL B O 1
ATOM 953 N N . LYS B 1 28 ? 10.638 15.188 -6.891 1.00 19.41 177 LYS B N 1
ATOM 954 C CA . LYS B 1 28 ? 10.258 14.788 -8.236 1.00 20.52 177 LYS B CA 1
ATOM 955 C C . LYS B 1 28 ? 11.506 15.048 -9.113 1.00 18.22 177 LYS B C 1
ATOM 956 O O . LYS B 1 28 ? 12.059 16.137 -9.120 1.00 21.08 177 LYS B O 1
ATOM 962 N N . VAL B 1 29 ? 11.934 13.996 -9.833 1.00 18.04 178 VAL B N 1
ATOM 963 C CA . VAL B 1 29 ? 13.174 13.970 -10.586 1.00 18.31 178 VAL B CA 1
ATOM 964 C C . VAL B 1 29 ? 12.943 13.455 -11.981 1.00 18.69 178 VAL B C 1
ATOM 965 O O . VAL B 1 29 ? 12.220 12.492 -12.187 1.00 20.10 178 VAL B O 1
ATOM 969 N N . LYS B 1 30 ? 13.599 14.124 -12.918 1.00 19.18 179 LYS B N 1
ATOM 970 C CA . LYS B 1 30 ? 13.626 13.668 -14.312 1.00 20.36 179 LYS B CA 1
ATOM 971 C C . LYS B 1 30 ? 15.008 13.149 -14.629 1.00 17.40 179 LYS B C 1
ATOM 972 O O . LYS B 1 30 ? 16.006 13.702 -14.149 1.00 19.26 179 LYS B O 1
ATOM 978 N N . PHE B 1 31 ? 15.099 12.105 -15.465 1.00 15.65 180 PHE B N 1
ATOM 979 C CA . PHE B 1 31 ? 16.423 11.556 -15.801 1.00 13.86 180 PHE B CA 1
ATOM 980 C C . PHE B 1 31 ? 16.329 10.752 -17.097 1.00 12.42 180 PHE B C 1
ATOM 981 O O . PHE B 1 31 ? 15.258 10.449 -17.569 1.00 14.80 180 PHE B O 1
ATOM 989 N N . ASP B 1 32 ? 17.489 10.445 -17.630 1.00 12.74 181 ASP B N 1
ATOM 990 C CA . ASP B 1 32 ? 17.664 9.569 -18.753 1.00 12.46 181 ASP B CA 1
ATOM 991 C C . ASP B 1 32 ? 18.283 8.253 -18.304 1.00 10.42 181 ASP B C 1
ATOM 992 O O . ASP B 1 32 ? 19.063 8.235 -17.345 1.00 11.04 181 ASP B O 1
ATOM 997 N N . VAL B 1 33 ? 17.984 7.191 -19.010 1.00 11.31 182 VAL B N 1
ATOM 998 C CA . VAL B 1 33 ? 18.652 5.892 -18.845 1.00 11.29 182 VAL B CA 1
ATOM 999 C C . VAL B 1 33 ? 19.497 5.681 -20.121 1.00 11.11 182 VAL B C 1
ATOM 1000 O O . VAL B 1 33 ? 18.959 5.686 -21.213 1.00 13.55 182 VAL B O 1
ATOM 1004 N N . THR B 1 34 ? 20.792 5.525 -19.909 1.00 11.19 183 THR B N 1
ATOM 1005 C CA . THR B 1 34 ? 21.737 5.410 -21.020 1.00 13.21 183 THR B CA 1
ATOM 1006 C C . THR B 1 34 ? 21.779 3.948 -21.473 1.00 12.89 183 THR B C 1
ATOM 1007 O O . THR B 1 34 ? 21.312 3.035 -20.784 1.00 14.35 183 THR B O 1
ATOM 1011 N N . PRO B 1 35 ? 22.335 3.708 -22.675 1.00 15.10 184 PRO B N 1
ATOM 1012 C CA . PRO B 1 35 ? 22.443 2.322 -23.136 1.00 17.15 184 PRO B CA 1
ATOM 1013 C C . PRO B 1 35 ? 23.374 1.462 -22.320 1.00 15.92 184 PRO B C 1
ATOM 1014 O O . PRO B 1 35 ? 23.350 0.233 -22.453 1.00 18.25 184 PRO B O 1
ATOM 1018 N N . ASP B 1 36 ? 24.203 1.956 -21.445 1.00 16.52 185 ASP B N 1
ATOM 1019 C CA . ASP B 1 36 ? 25.045 1.305 -20.434 1.00 17.85 185 ASP B CA 1
ATOM 1020 C C . ASP B 1 36 ? 24.201 0.908 -19.205 1.00 16.61 185 ASP B C 1
ATOM 1021 O O . ASP B 1 36 ? 24.724 0.192 -18.328 1.00 19.74 185 ASP B O 1
ATOM 1026 N N . GLY B 1 37 ? 22.950 1.337 -19.083 1.00 15.05 186 GLY B N 1
ATOM 1027 C CA . GLY B 1 37 ? 22.115 1.034 -17.954 1.00 14.76 186 GLY B CA 1
ATOM 1028 C C . GLY B 1 37 ? 22.278 1.943 -16.792 1.00 13.00 186 GLY B C 1
ATOM 1029 O O . GLY B 1 37 ? 21.877 1.622 -15.672 1.00 14.54 186 GLY B O 1
ATOM 1030 N N . ARG B 1 38 ? 22.823 3.133 -16.983 1.00 12.97 187 ARG B N 1
ATOM 1031 C CA . ARG B 1 38 ? 23.036 4.107 -15.960 1.00 12.82 187 ARG B CA 1
ATOM 1032 C C . ARG B 1 38 ? 22.022 5.247 -16.064 1.00 10.80 187 ARG B C 1
ATOM 1033 O O . ARG B 1 38 ? 21.514 5.541 -17.134 1.00 12.49 187 ARG B O 1
ATOM 1041 N N . VAL B 1 39 ? 21.791 5.904 -14.948 1.00 11.30 188 VAL B N 1
ATOM 1042 C CA . VAL B 1 39 ? 21.078 7.167 -14.902 1.00 11.50 188 VAL B CA 1
ATOM 1043 C C . VAL B 1 39 ? 21.972 8.298 -15.367 1.00 11.49 188 VAL B C 1
ATOM 1044 O O . VAL B 1 39 ? 23.145 8.345 -14.983 1.00 14.25 188 VAL B O 1
ATOM 1048 N N . ASP B 1 40 ? 21.464 9.207 -16.161 1.00 12.00 189 ASP B N 1
ATOM 1049 C CA . ASP B 1 40 ? 22.171 10.391 -16.614 1.00 12.75 189 ASP B CA 1
ATOM 1050 C C . ASP B 1 40 ? 21.234 11.595 -16.631 1.00 13.04 189 ASP B C 1
ATOM 1051 O O . ASP B 1 40 ? 20.039 11.424 -16.693 1.00 13.93 189 ASP B O 1
ATOM 1056 N N . ASN B 1 41 ? 21.800 12.782 -16.694 1.00 16.37 190 ASN B N 1
ATOM 1057 C CA . ASN B 1 41 ? 21.049 14.031 -16.903 1.00 18.46 190 ASN B CA 1
ATOM 1058 C C . ASN B 1 41 ? 19.909 14.166 -15.902 1.00 18.50 190 ASN B C 1
ATOM 1059 O O . ASN B 1 41 ? 18.731 14.358 -16.277 1.00 19.99 190 ASN B O 1
ATOM 1064 N N . VAL B 1 42 ? 20.257 14.046 -14.630 1.00 19.42 191 VAL B N 1
ATOM 1065 C CA . VAL B 1 42 ? 19.309 14.078 -13.515 1.00 21.22 191 VAL B CA 1
ATOM 1066 C C . VAL B 1 42 ? 18.960 15.506 -13.227 1.00 24.86 191 VAL B C 1
ATOM 1067 O O . VAL B 1 42 ? 19.766 16.439 -13.137 1.00 33.42 191 VAL B O 1
ATOM 1071 N N . GLN B 1 43 ? 17.667 15.757 -13.181 1.00 25.08 192 GLN B N 1
ATOM 1072 C CA . GLN B 1 43 ? 17.302 17.115 -12.790 1.00 30.05 192 GLN B CA 1
ATOM 1073 C C . GLN B 1 43 ? 16.156 17.075 -11.813 1.00 27.32 192 GLN B C 1
ATOM 1074 O O . GLN B 1 43 ? 15.165 16.366 -11.974 1.00 24.35 192 GLN B O 1
ATOM 1080 N N . ILE B 1 44 ? 16.308 17.866 -10.768 1.00 27.34 193 ILE B N 1
ATOM 1081 C CA . ILE B 1 44 ? 15.335 17.974 -9.705 1.00 26.74 193 ILE B CA 1
ATOM 1082 C C . ILE B 1 44 ? 14.234 18.914 -10.206 1.00 27.18 193 ILE B C 1
ATOM 1083 O O . ILE B 1 44 ? 14.507 20.093 -10.417 1.00 38.89 193 ILE B O 1
ATOM 1088 N N . LEU B 1 45 ? 13.043 18.371 -10.415 1.00 27.75 194 LEU B N 1
ATOM 1089 C CA . LEU B 1 45 ? 11.903 19.143 -10.897 1.00 30.65 194 LEU B CA 1
ATOM 1090 C C . LEU B 1 45 ? 11.249 19.882 -9.733 1.00 33.30 194 LEU B C 1
ATOM 1091 O O . LEU B 1 45 ? 10.795 21.025 -9.901 1.00 45.12 194 LEU B O 1
ATOM 1096 N N . SER B 1 46 ? 11.217 19.235 -8.563 1.00 30.83 195 SER B N 1
ATOM 1097 C CA . SER B 1 46 ? 10.674 19.937 -7.398 1.00 30.30 195 SER B CA 1
ATOM 1098 C C . SER B 1 46 ? 11.126 19.191 -6.145 1.00 24.19 195 SER B C 1
ATOM 1099 O O . SER B 1 46 ? 11.319 17.974 -6.225 1.00 25.01 195 SER B O 1
ATOM 1102 N N . ALA B 1 47 ? 11.346 19.897 -5.071 1.00 24.63 196 ALA B N 1
ATOM 1103 C CA . ALA B 1 47 ? 11.767 19.292 -3.823 1.00 24.29 196 ALA B CA 1
ATOM 1104 C C . ALA B 1 47 ? 11.094 20.125 -2.732 1.00 24.70 196 ALA B C 1
ATOM 1105 O O . ALA B 1 47 ? 11.258 21.319 -2.629 1.00 33.12 196 ALA B O 1
ATOM 1107 N N . LYS B 1 48 ? 10.296 19.402 -1.946 1.00 26.19 197 LYS B N 1
ATOM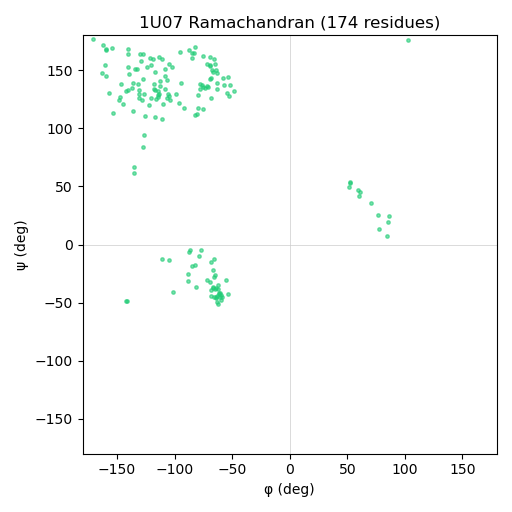 1108 C CA . LYS B 1 48 ? 9.472 20.036 -0.925 1.00 30.27 197 LYS B CA 1
ATOM 1109 C C . LYS B 1 48 ? 9.551 19.219 0.361 1.00 30.28 197 LYS B C 1
ATOM 1110 O O . LYS B 1 48 ? 9.094 18.063 0.353 1.00 32.42 197 LYS B O 1
ATOM 1116 N N . PRO B 1 49 ? 10.112 19.744 1.450 1.00 31.05 198 PRO B N 1
ATOM 1117 C CA . PRO B 1 49 ? 10.764 21.056 1.533 1.00 33.20 198 PRO B CA 1
ATOM 1118 C C . PRO B 1 49 ? 12.097 20.991 0.785 1.00 33.60 198 PRO B C 1
ATOM 1119 O O . PRO B 1 49 ? 12.585 19.885 0.609 1.00 32.93 198 PRO B O 1
ATOM 112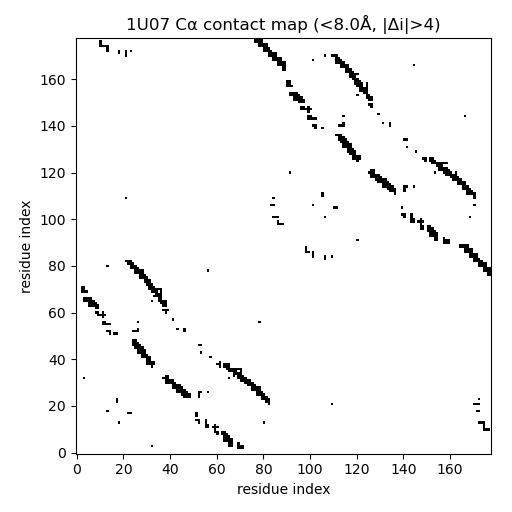3 N N . ALA B 1 50 ? 12.540 22.164 0.344 1.00 34.00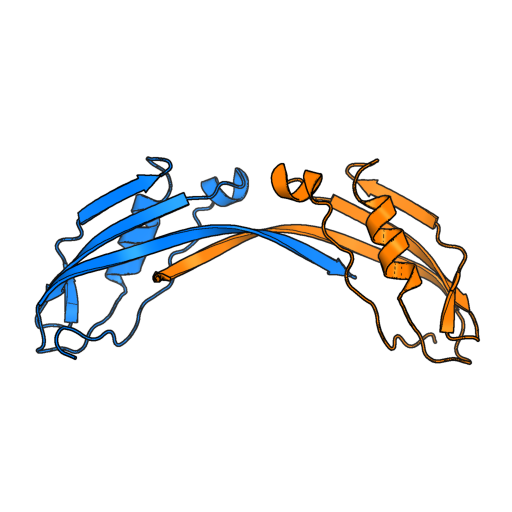 199 ALA B N 1
ATOM 1124 C CA . ALA B 1 50 ? 13.813 22.160 -0.396 1.00 33.84 199 ALA B CA 1
ATOM 1125 C C . ALA B 1 50 ? 15.011 22.294 0.535 1.00 33.37 199 ALA B C 1
ATOM 1126 O O . ALA B 1 50 ? 14.916 22.611 1.730 1.00 36.89 199 ALA B O 1
ATOM 1128 N N . ASN B 1 51 ? 16.197 22.035 0.007 1.00 33.44 200 ASN B N 1
ATOM 1129 C CA . ASN B 1 51 ? 17.457 22.028 0.739 1.00 31.79 200 ASN B CA 1
ATOM 1130 C C . ASN B 1 51 ? 17.455 21.003 1.856 1.00 32.20 200 ASN B C 1
ATOM 1131 O O . ASN B 1 51 ? 17.957 21.296 2.942 1.00 38.93 200 ASN B O 1
ATOM 1136 N N . MET B 1 52 ? 16.913 19.828 1.552 1.00 29.17 201 MET B N 1
ATOM 1137 C CA . MET B 1 52 ? 16.948 18.803 2.597 1.00 28.82 201 MET B CA 1
ATOM 1138 C C . MET B 1 52 ? 17.201 17.407 2.047 1.00 21.49 201 MET B C 1
ATOM 1139 O O . MET B 1 52 ? 18.000 16.689 2.619 1.00 25.72 201 MET B O 1
ATOM 1148 N N . PHE B 1 53 ? 16.463 17.013 1.018 1.00 18.78 202 PHE B N 1
ATOM 1149 C CA . PHE B 1 53 ? 16.467 15.656 0.499 1.00 17.06 202 PHE B CA 1
ATOM 1150 C C . PHE B 1 53 ? 17.220 15.479 -0.812 1.00 17.45 202 PHE B C 1
ATOM 1151 O O . PHE B 1 53 ? 17.401 14.337 -1.230 1.00 17.20 202 PHE B O 1
ATOM 1159 N N . GLU B 1 54 ? 17.578 16.552 -1.528 1.00 19.56 203 GLU B N 1
ATOM 1160 C CA . GLU B 1 54 ? 18.104 16.449 -2.877 1.00 19.52 203 GLU B CA 1
ATOM 1161 C C . GLU B 1 54 ? 19.410 15.652 -2.946 1.00 18.16 203 GLU B C 1
ATOM 1162 O O . GLU B 1 54 ? 19.592 14.782 -3.842 1.00 18.23 203 GLU B O 1
ATOM 1168 N N . ARG B 1 55 ? 20.308 15.881 -2.013 1.00 19.89 204 ARG B N 1
ATOM 1169 C CA . ARG B 1 55 ? 21.618 15.200 -2.035 1.00 21.20 204 ARG B CA 1
ATOM 1170 C C . ARG B 1 55 ? 21.424 13.706 -1.881 1.00 18.25 204 ARG B C 1
ATOM 1171 O O . ARG B 1 55 ? 22.054 12.907 -2.618 1.00 18.12 204 ARG B O 1
ATOM 1179 N N . GLU B 1 56 ? 20.563 13.287 -0.948 1.00 16.63 205 GLU B N 1
ATOM 1180 C CA . GLU B 1 56 ? 20.414 11.830 -0.782 1.00 16.22 205 GLU B CA 1
ATOM 1181 C C . GLU B 1 56 ? 19.676 11.187 -1.937 1.00 14.54 205 GLU B C 1
ATOM 1182 O O . GLU B 1 56 ? 19.924 10.034 -2.278 1.00 14.07 205 GLU B O 1
ATOM 1188 N N . VAL B 1 57 ? 18.759 11.898 -2.574 1.00 14.17 206 VAL B N 1
ATOM 1189 C CA . VAL B 1 57 ? 18.116 11.426 -3.794 1.00 13.04 206 VAL B CA 1
ATOM 1190 C C . VAL B 1 57 ? 19.188 11.251 -4.883 1.00 13.19 206 VAL B C 1
ATOM 1191 O O . VAL B 1 57 ? 19.219 10.188 -5.510 1.00 13.16 206 VAL B O 1
ATOM 1195 N N . LYS B 1 58 ? 20.013 12.278 -5.102 1.00 14.32 207 LYS B N 1
ATOM 1196 C CA . LYS B 1 58 ? 20.992 12.132 -6.207 1.00 15.18 207 LYS B CA 1
ATOM 1197 C C . LYS B 1 58 ? 22.008 11.041 -5.890 1.00 15.17 207 LYS B C 1
ATOM 1198 O O . LYS B 1 58 ? 22.415 10.301 -6.794 1.00 15.40 207 LYS B O 1
ATOM 1204 N N . ASN B 1 59 ? 22.408 10.918 -4.613 1.00 14.64 208 ASN B N 1
ATOM 1205 C CA . ASN B 1 59 ? 23.318 9.847 -4.240 1.00 15.57 208 ASN B CA 1
ATOM 1206 C C . ASN B 1 59 ? 22.730 8.463 -4.527 1.00 14.05 208 ASN B C 1
ATOM 1207 O O . ASN B 1 59 ? 23.406 7.548 -4.980 1.00 14.57 208 ASN B O 1
ATOM 1212 N N . ALA B 1 60 ? 21.446 8.264 -4.235 1.00 12.12 209 ALA B N 1
ATOM 1213 C CA . ALA B 1 60 ? 20.794 6.971 -4.491 1.00 12.63 209 ALA B CA 1
ATOM 1214 C C . ALA B 1 60 ? 20.735 6.716 -5.987 1.00 11.55 209 ALA B C 1
ATOM 1215 O O . ALA B 1 60 ? 20.989 5.594 -6.431 1.00 11.99 209 ALA B O 1
ATOM 1217 N N . MET B 1 61 ? 20.352 7.706 -6.775 1.00 11.82 210 MET B N 1
ATOM 1218 C CA . MET B 1 61 ? 20.161 7.459 -8.213 1.00 11.63 210 MET B CA 1
ATOM 1219 C C . MET B 1 61 ? 21.462 7.090 -8.910 1.00 12.07 210 MET B C 1
ATOM 1220 O O . MET B 1 61 ? 21.395 6.352 -9.899 1.00 12.12 210 MET B O 1
ATOM 1225 N N . ARG B 1 62 ? 22.614 7.532 -8.383 1.00 12.78 211 ARG B N 1
ATOM 1226 C CA . ARG B 1 62 ? 23.871 7.111 -8.991 1.00 12.42 211 ARG B CA 1
ATOM 1227 C C . ARG B 1 62 ? 24.107 5.613 -8.809 1.00 12.21 211 ARG B C 1
ATOM 1228 O O . ARG B 1 62 ? 24.885 5.028 -9.556 1.00 13.41 211 ARG B O 1
ATOM 1236 N N . ARG B 1 63 ? 23.465 4.994 -7.816 1.00 11.68 212 ARG B N 1
ATOM 1237 C CA . ARG B 1 63 ? 23.523 3.563 -7.548 1.00 11.94 212 ARG B CA 1
ATOM 1238 C C . ARG B 1 63 ? 22.567 2.750 -8.410 1.00 12.26 212 ARG B C 1
ATOM 1239 O O . ARG B 1 63 ? 22.703 1.516 -8.507 1.00 13.64 212 ARG B O 1
ATOM 1247 N N . TRP B 1 64 ? 21.575 3.404 -9.017 1.00 11.25 213 TRP B N 1
ATOM 1248 C CA . TRP B 1 64 ? 20.584 2.649 -9.763 1.00 11.53 213 TRP B CA 1
ATOM 1249 C C . TRP B 1 64 ? 21.181 1.994 -10.989 1.00 10.92 213 TRP B C 1
ATOM 1250 O O . TRP B 1 64 ? 22.133 2.545 -11.597 1.00 11.65 213 TRP B O 1
ATOM 1261 N N . ARG B 1 65 ? 20.633 0.839 -11.352 1.00 11.75 214 ARG B N 1
ATOM 1262 C CA . ARG B 1 65 ? 21.100 0.132 -12.538 1.00 12.68 214 ARG B CA 1
ATOM 1263 C C . ARG B 1 65 ? 19.889 -0.359 -13.322 1.00 11.72 214 ARG B C 1
ATOM 1264 O O . ARG B 1 65 ? 18.917 -0.868 -12.744 1.00 13.18 214 ARG B O 1
ATOM 1272 N N . TYR B 1 66 ? 19.971 -0.232 -14.625 1.00 12.46 215 TYR B N 1
ATOM 1273 C CA . TYR B 1 66 ? 18.973 -0.662 -15.602 1.00 12.61 215 TYR B CA 1
ATOM 1274 C C . TYR B 1 66 ? 19.635 -1.653 -16.546 1.00 12.86 215 TYR B C 1
ATOM 1275 O O . TYR B 1 66 ? 20.862 -1.701 -16.700 1.00 13.05 215 TYR B O 1
ATOM 1284 N N . GLU B 1 67 ? 18.783 -2.438 -17.230 1.00 13.79 216 GLU B N 1
ATOM 1285 C CA . GLU B 1 67 ? 19.359 -3.362 -18.217 1.00 13.98 216 GLU B CA 1
ATOM 1286 C C . GLU B 1 67 ? 20.046 -2.579 -19.323 1.00 13.29 216 GLU B C 1
ATOM 1287 O O . GLU B 1 67 ? 19.452 -1.607 -19.852 1.00 14.10 216 GLU B O 1
ATOM 1293 N N . PRO B 1 68 ? 21.260 -2.932 -19.740 1.00 14.88 217 PRO B N 1
ATOM 1294 C CA . PRO B 1 68 ? 21.908 -2.292 -20.875 1.00 15.61 217 PRO B CA 1
ATOM 1295 C C . PRO B 1 68 ? 21.170 -2.557 -22.166 1.00 18.50 217 PRO B C 1
ATOM 1296 O O . PRO B 1 68 ? 20.456 -3.537 -22.305 1.00 18.49 217 PRO B O 1
ATOM 1300 N N . GLY B 1 69 ? 21.377 -1.635 -23.105 1.00 18.11 218 GLY B N 1
ATOM 1301 C CA . GLY B 1 69 ? 20.819 -1.747 -24.420 1.00 21.96 218 GLY B CA 1
ATOM 1302 C C . GLY B 1 69 ? 19.359 -1.413 -24.558 1.00 22.05 218 GLY B C 1
ATOM 1303 O O . GLY B 1 69 ? 18.777 -1.686 -25.623 1.00 31.17 218 GLY B O 1
ATOM 1304 N N . LYS B 1 70 ? 18.805 -0.789 -23.515 1.00 19.28 219 LYS B N 1
ATOM 1305 C CA . LYS B 1 70 ? 17.391 -0.391 -23.500 1.00 19.74 219 LYS B CA 1
ATOM 1306 C C . LYS B 1 70 ? 17.228 1.037 -22.960 1.00 17.60 219 LYS B C 1
ATOM 1307 O O . LYS B 1 70 ? 16.711 1.310 -21.868 1.00 17.93 219 LYS B O 1
ATOM 1313 N N . PRO B 1 71 ? 17.729 2.048 -23.686 1.00 16.84 220 PRO B N 1
ATOM 1314 C CA . PRO B 1 71 ? 17.764 3.428 -23.165 1.00 15.80 220 PRO B CA 1
ATOM 1315 C C . PRO B 1 71 ? 16.418 4.091 -23.187 1.00 17.35 220 PRO B C 1
ATOM 1316 O O . PRO B 1 71 ? 15.493 3.631 -23.887 1.00 21.23 220 PRO B O 1
ATOM 1320 N N . GLY B 1 72 ? 16.269 5.165 -22.435 1.00 17.35 221 GLY B N 1
ATOM 1321 C CA . GLY B 1 72 ? 15.088 6.025 -22.615 1.00 20.42 221 GLY B CA 1
ATOM 1322 C C . GLY B 1 72 ? 15.377 7.375 -22.010 1.00 18.45 221 GLY B C 1
ATOM 1323 O O . GLY B 1 72 ? 16.178 7.487 -21.088 1.00 23.96 221 GLY B O 1
ATOM 1324 N N . SER B 1 73 ? 14.738 8.455 -22.447 1.00 18.45 222 SER B N 1
ATOM 1325 C CA . SER B 1 73 ? 15.011 9.779 -21.904 1.00 16.96 222 SER B CA 1
ATOM 1326 C C . SER B 1 73 ? 13.765 10.418 -21.296 1.00 17.92 222 SER B C 1
ATOM 1327 O O . SER B 1 73 ? 12.640 10.186 -21.729 1.00 20.45 222 SER B O 1
ATOM 1330 N N . GLY B 1 74 ? 13.982 11.315 -20.355 1.00 19.63 223 GLY B N 1
ATOM 1331 C CA . GLY B 1 74 ? 12.965 12.155 -19.801 1.00 22.91 223 GLY B CA 1
ATOM 1332 C C . GLY B 1 74 ? 11.995 11.378 -18.945 1.00 26.10 223 GLY B C 1
ATOM 1333 O O . GLY B 1 74 ? 10.793 11.722 -18.943 1.00 28.90 223 GLY B O 1
ATOM 1334 N N . ILE B 1 75 ? 12.488 10.370 -18.230 1.00 22.20 224 ILE B N 1
ATOM 1335 C CA . ILE B 1 75 ? 11.748 9.576 -17.269 1.00 25.01 224 ILE B CA 1
ATOM 1336 C C . ILE B 1 75 ? 11.598 10.355 -15.977 1.00 24.78 224 ILE B C 1
ATOM 1337 O O . ILE B 1 75 ? 12.512 11.066 -15.572 1.00 19.71 224 ILE B O 1
ATOM 1342 N N . VAL B 1 76 ? 10.404 10.291 -15.385 1.00 27.03 225 VAL B N 1
ATOM 1343 C CA . VAL B 1 76 ? 10.159 11.051 -14.146 1.00 25.70 225 VAL B CA 1
ATOM 1344 C C . VAL B 1 76 ? 9.868 10.075 -13.021 1.00 26.34 225 VAL B C 1
ATOM 1345 O O . VAL B 1 76 ? 9.092 9.167 -13.231 1.00 30.34 225 VAL B O 1
ATOM 1349 N N . VAL B 1 77 ? 10.501 10.251 -11.876 1.00 23.84 226 VAL B N 1
ATOM 1350 C CA . VAL B 1 77 ? 10.165 9.479 -10.687 1.00 21.80 226 VAL B CA 1
ATOM 1351 C C . VAL B 1 77 ? 9.823 10.453 -9.567 1.00 19.60 226 VAL B C 1
ATOM 1352 O O . VAL B 1 77 ? 10.300 11.591 -9.554 1.00 20.83 226 VAL B O 1
ATOM 1356 N N . ASN B 1 78 ? 8.994 10.020 -8.641 1.00 19.93 227 ASN B N 1
ATOM 1357 C CA . ASN B 1 78 ? 8.722 10.762 -7.421 1.00 18.19 227 ASN B CA 1
ATOM 1358 C C . ASN B 1 78 ? 9.242 9.983 -6.222 1.00 17.72 227 ASN B C 1
ATOM 1359 O O . ASN B 1 78 ? 8.893 8.805 -6.119 1.00 19.35 227 ASN B O 1
ATOM 1368 N N . ILE B 1 79 ? 10.016 10.625 -5.376 1.00 16.13 228 ILE B N 1
ATOM 1369 C CA . ILE B 1 79 ? 10.557 9.937 -4.193 1.00 16.51 228 ILE B CA 1
ATOM 1370 C C . ILE B 1 79 ? 9.927 10.595 -2.972 1.00 17.56 228 ILE B C 1
ATOM 1371 O O . ILE B 1 79 ? 9.940 11.795 -2.776 1.00 18.95 228 ILE B O 1
ATOM 1376 N N . LEU B 1 80 ? 9.357 9.718 -2.154 1.00 19.68 229 LEU B N 1
ATOM 1377 C CA . LEU B 1 80 ? 8.659 10.168 -0.956 1.00 22.75 229 LEU B CA 1
ATOM 1378 C C . LEU B 1 80 ? 9.471 9.822 0.310 1.00 22.57 229 LEU B C 1
ATOM 1379 O O . LEU B 1 80 ? 9.980 8.705 0.418 1.00 22.62 229 LEU B O 1
ATOM 1384 N N . PHE B 1 81 ? 9.587 10.773 1.196 1.00 19.39 230 PHE B N 1
ATOM 1385 C CA . PHE B 1 81 ? 10.237 10.656 2.538 1.00 17.70 230 PHE B CA 1
ATOM 1386 C C . PHE B 1 81 ? 9.095 10.756 3.512 1.00 19.89 230 PHE B C 1
ATOM 1387 O O . PHE B 1 81 ? 8.533 11.833 3.602 1.00 21.68 230 PHE B O 1
ATOM 1395 N N . LYS B 1 82 ? 8.767 9.654 4.130 1.00 23.27 231 LYS B N 1
ATOM 1396 C CA . LYS B 1 82 ? 7.592 9.458 4.946 1.00 31.12 231 LYS B CA 1
ATOM 1397 C C . LYS B 1 82 ? 7.997 9.264 6.407 1.00 30.66 231 LYS B C 1
ATOM 1398 O O . LYS B 1 82 ? 8.956 8.550 6.736 1.00 25.24 231 LYS B O 1
ATOM 1404 N N . ILE B 1 83 ? 7.288 9.905 7.332 1.00 25.80 232 ILE B N 1
ATOM 1405 C CA . ILE B 1 83 ? 7.378 9.657 8.772 1.00 24.78 232 ILE B CA 1
ATOM 1406 C C . ILE B 1 83 ? 6.144 8.882 9.163 1.00 27.43 232 ILE B C 1
ATOM 1407 O O . ILE B 1 83 ? 4.975 9.184 8.888 1.00 30.35 232 ILE B O 1
ATOM 1412 N N . ASN B 1 84 ? 6.394 7.767 9.840 1.00 28.23 233 ASN B N 1
ATOM 1413 C CA . ASN B 1 84 ? 5.253 6.910 10.178 1.00 32.32 233 ASN B CA 1
ATOM 1414 C C . ASN B 1 84 ? 5.412 6.355 11.599 1.00 20.10 233 ASN B C 1
ATOM 1415 O O . ASN B 1 84 ? 6.505 6.078 12.103 1.00 20.96 233 ASN B O 1
ATOM 1420 N N . GLY B 1 85 ? 4.278 6.194 12.232 1.00 21.68 234 GLY B N 1
ATOM 1421 C CA . GLY B 1 85 ? 4.133 5.649 13.544 1.00 18.68 234 GLY B CA 1
ATOM 1422 C C . GLY B 1 85 ? 3.735 4.197 13.503 1.00 16.68 234 GLY B C 1
ATOM 1423 O O . GLY B 1 85 ? 2.806 3.807 12.794 1.00 21.49 234 GLY B O 1
ATOM 1424 N N . THR B 1 86 ? 4.441 3.343 14.219 1.00 13.14 235 THR B N 1
ATOM 1425 C CA . THR B 1 86 ? 4.125 1.944 14.382 1.00 15.30 235 THR B CA 1
ATOM 1426 C C . THR B 1 86 ? 4.152 1.613 15.872 1.00 11.11 235 THR B C 1
ATOM 1427 O O . THR B 1 86 ? 4.665 2.328 16.705 1.00 12.89 235 THR B O 1
ATOM 1431 N N . THR B 1 87 ? 3.570 0.480 16.225 1.00 12.08 236 THR B N 1
ATOM 1432 C CA . THR B 1 87 ? 3.478 0.044 17.616 1.00 10.36 236 THR B CA 1
ATOM 1433 C C . THR B 1 87 ? 4.189 -1.274 17.818 1.00 10.83 236 THR B C 1
ATOM 1434 O O . THR B 1 87 ? 4.491 -2.027 16.901 1.00 14.38 236 THR B O 1
ATOM 1438 N N . GLU B 1 88 ? 4.537 -1.558 19.054 1.00 9.59 237 GLU B N 1
ATOM 1439 C CA . GLU B 1 88 ? 5.216 -2.766 19.451 1.00 9.52 237 GLU B CA 1
ATOM 1440 C C . GLU B 1 88 ? 4.801 -3.194 20.843 1.00 9.27 237 GLU B C 1
ATOM 1441 O O . GLU B 1 88 ? 4.864 -2.399 21.779 1.00 10.93 237 GLU B O 1
ATOM 1447 N N . ILE B 1 89 ? 4.377 -4.442 20.974 1.00 9.70 238 ILE B N 1
ATOM 1448 C CA . ILE B 1 89 ? 4.107 -5.071 22.235 1.00 10.17 238 ILE B CA 1
ATOM 1449 C C . ILE B 1 89 ? 5.384 -5.770 22.683 1.00 11.86 238 ILE B C 1
ATOM 1450 O O . ILE B 1 89 ? 5.827 -6.683 21.945 1.00 15.82 238 ILE B O 1
ATOM 1455 N N . GLN B 1 90 ? 5.959 -5.373 23.798 1.00 12.23 239 GLN B N 1
ATOM 1456 C CA . GLN B 1 90 ? 7.173 -5.964 24.320 1.00 17.46 239 GLN B CA 1
ATOM 1457 C C . GLN B 1 90 ? 6.843 -6.809 25.531 1.00 30.22 239 GLN B C 1
ATOM 1458 O O . GLN B 1 90 ? 6.255 -6.439 26.504 1.00 40.59 239 GLN B O 1
#

CATH classification: 3.30.2420.10

Solvent-accessible surface area: 10026 Å² total; per-residue (Å²): 132,120,40,31,146,46,121,46,100,52,135,7,103,27,17,85,157,0,62,69,95,90,38,85,12,61,0,78,0,76,0,32,3,34,85,117,0,95,17,81,83,46,62,55,89,39,20,111,61,65,133,30,0,37,125,36,1,62,35,1,1,120,102,1,95,11,48,80,55,102,72,23,93,34,41,64,8,39,1,37,2,68,14,79,18,60,29,56,25,116,97,48,126,46,100,49,92,56,90,6,120,19,19,85,169,0,56,74,93,73,41,83,10,65,0,69,0,78,1,32,3,36,85,119,0,97,20,76,84,48,97,51,86,34,8,138,51,52,139,48,0,32,177,36,0,75,25,0,1,142,117,0,97,13,42,83,57,85,73,22,94,38,49,65,5,32,0,39,3,76,16,71,8,68,31,57,31,116

Nearest PDB structures (foldseek):
  1u07-assembly1_B  TM=9.891E-01  e=2.407E-14  Escherichia coli
  2gsk-assembly1_B  TM=9.688E-01  e=1.030E-11  Escherichia coli
  2grx-assembly2_D  TM=9.761E-01  e=1.619E-10  Escherichia coli
  8rd6-assembly1_A  TM=8.329E-01  e=2.658E-10  Salmonella enterica
  7zc8-assembly1_B  TM=9.427E-01  e=3.240E-07  Pectobacterium carotovorum

GO terms:
  GO:0030313 cell envelope (C, IDA)
  GO:0005515 protein binding (F, IPI)
  GO:0005515 protein binding (F, IDA)
  GO:0005886 plasma membrane (C, IDA)
  GO:0030288 outer membrane-bounded periplasmic space (C, IDA)
  GO:0015891 siderophore transport (P, IDA)
  GO:0031992 energy transducer activity (F, IDA)
  GO:0098797 plasma membrane protein complex (C, IDA)
  GO:0042914 colicin transport (P, TAS)
  GO:0015891 siderophore transport (P, IGI)
  GO:0031992 energy transducer activity (F, TAS)
  GO:0098002 receptor-mediated bacteriophage irreversible attachment to host cell (P, TAS)
  GO:0015889 cobalamin transport (P, IMP)
  GO:0015889 cobalamin transport (P, IGI)
  GO:0019904 protein domain specific binding (F, IPI)

Sequence (178 aa):
ASGPRALSRNQPQYPARAQALRIEGQVKVKFDVTPDGRVDNVQILSAKPANMFEREVKNAMRRWRYEPGKPGSGIVVNILFKINGTTEIQGPRALSRNQPQYPARAQALRIEGQVKVKFDVTPDGRVDNVQILSAKPANMFEREVKNAMRRWRYEPGKPGSGIVVNILFKINGTTEIQ

Organism: Escherichia coli (strain K12) (NCBI:txid83333)

Radius of gyration: 23.55 Å; Cα contacts (8 Å, |Δi|>4): 423; chains: 2; bounding box: 37×44×63 Å

Secondary structure (DSSP, 8-state):
--S--EEE-PPPPPPHHHHHHT--EEEEEEEEE-TTS-EEEEEEEEEESSSSSHHHHHHHHTT-EE-TT--EEEEEEEEEEEEEEEEEE-/---EEE-PPPPPPHHHHHHT--EEEEEEEEE-TTS-EEEEEEEEEESSSSSHHHHHHHHHH-EE-TT--EEEEEEEEEEEEEEEEEE-

InterPro domains:
  IPR003538 Gram-negative bacterial TonB protein [PR01374] (91-101)
  IPR003538 Gram-negative bacterial TonB protein [PR01374] (155-176)
  IPR003538 Gram-negative bacterial TonB protein [PR01374] (176-194)
  IPR003538 Gram-negative bacterial TonB protein [PR01374] (195-212)
  IPR006260 TonB/TolA, C-terminal [TIGR01352] (161-233)
  IPR037682 TonB, C-terminal [PF03544] (160-230)
  IPR037682 TonB, C-terminal [PS52015] (148-239)
  IPR049924 TonB, proline-rich region [PF16031] (33-157)
  IPR051045 TonB-dependent transporter energy transducer [PTHR33446] (8-222)